Protein AF-A0A925WK96-F1 (afdb_monomer_lite)

Radius of gyration: 39.68 Å; chains: 1; bounding box: 90×60×135 Å

Foldseek 3Di:
DWEKEAEAEFQADDDPDDDDDPVVLLNPSQAFFKFKDKQNHGQDGRHHHLAMDGIDDDDFDKTKIFIDTPPDPDTLDIDIDGDDPPWYWYWYWYALLSSHIDIAIHTDQLAWDPDPQKEKEKEFAQANAFKWKWDWDDDPPDNFIDTGTPGARAGHSGIDMDIGHWFDDWIWIFHHPCSVVCRPPVPVNRTQDIDDPATGGHQKYAYKYWHWHQDPVRDTGIDIRTDDNRIGGRPDDVPPPVVVVCCCCPVVVVVVVVVVVVVVVVVVVVVVVVVVVPDDPPDPPDPDDDDDDDDPDPDPPPDDDDDDDDDDDDDDDDDDDDDDDDDDDDDDDDDDD

Sequence (337 aa):
RVVNAAAVAGDVPTVTDETDTVAVAARDLALRDFDVLLDDQVIAQDISVKSASGFVGVAPGEYTLMFSPVETTVEAAAVPLTLVAGQVVSAVVTDDGLGGLVIDTIPEDLDAVLDRRSGRVTIYNGFTETVSVVTIESELFDDARKVNAVAADIPVGASTSLVLPEGALEWVVIRAGTEQVVRDTLDEEAILGRTSDVRLERDTTQMVVLTSIRQPDGVLGLQIYAGGDLVTQASAEFGSPVAVGQTLFIQYLLPFQMVAILLLAAMVGVIVLTLRGEEHVPKPSRATRRKVSRPLTSVIASQTGSDLMEDTDTETPRLPEALPIPVDDPQPEPAGD

Secondary structure (DSSP, 8-state):
-EEEEEE-PPPPP---S---SSHHHHHHHTT--EEEEETTEEEEEEE-TTEEPPPB---SEEEEEEEEETT-----EEEEEEE-TT-EEEEEEEE-SSS-EEEEEEEE--S---STTEEEEEEEEESSS-EEEEEEEEPTT-S-EEEEEEEEEE-TT-EEEEEEESEE---EEEETT-HHHHHHH--TTTEEEE--S-EEPTTEEEEEEEEEEE-TTSPEEEEEEEEEEEEEEPPPPTT-HHHHHHIIIIITHHHHHHHHHHHHHHHHHHHHHHHHTTTT---------------S-S-S-S-------------PPPPPPPPPPPPPP-PPPPPP-

pLDDT: mean 77.25, std 19.97, range [22.64, 98.25]

Structure (mmCIF, N/CA/C/O backbone):
data_AF-A0A925WK96-F1
#
_entry.id   AF-A0A925WK96-F1
#
loop_
_atom_site.group_PDB
_atom_site.id
_atom_site.type_symbol
_atom_site.label_atom_id
_atom_site.label_alt_id
_atom_site.label_comp_id
_atom_site.label_asym_id
_atom_site.label_entity_id
_atom_site.label_seq_id
_atom_site.pdbx_PDB_ins_code
_atom_site.Cartn_x
_atom_site.Cartn_y
_atom_site.Cartn_z
_atom_site.occupancy
_atom_site.B_iso_or_equiv
_atom_site.auth_seq_id
_atom_site.auth_comp_id
_atom_site.auth_asym_id
_atom_site.auth_atom_id
_atom_site.pdbx_PDB_model_num
ATOM 1 N N . ARG A 1 1 ? -10.225 -10.820 8.934 1.00 47.28 1 ARG A N 1
ATOM 2 C CA . ARG A 1 1 ? -9.916 -11.470 7.639 1.00 47.28 1 ARG A CA 1
ATOM 3 C C . ARG A 1 1 ? -10.541 -10.621 6.600 1.00 47.28 1 ARG A C 1
ATOM 5 O O . ARG A 1 1 ? -11.718 -10.338 6.737 1.00 47.28 1 ARG A O 1
ATOM 12 N N . VAL A 1 2 ? -9.729 -10.059 5.755 1.00 36.84 2 VAL A N 1
ATOM 13 C CA . VAL A 1 2 ? -10.015 -8.716 5.346 1.00 36.84 2 VAL A CA 1
ATOM 14 C C . VAL A 1 2 ? -9.342 -8.605 3.978 1.00 36.84 2 VAL A C 1
ATOM 16 O O . VAL A 1 2 ? -8.125 -8.727 3.889 1.00 36.84 2 VAL A O 1
ATOM 19 N N . VAL A 1 3 ? -10.167 -8.564 2.929 1.00 35.19 3 VAL A N 1
ATOM 20 C CA . VAL A 1 3 ? -9.746 -8.434 1.525 1.00 35.19 3 VAL A CA 1
ATOM 21 C C . VAL A 1 3 ? -9.973 -6.987 1.111 1.00 35.19 3 VAL A C 1
ATOM 23 O O . VAL A 1 3 ? -11.093 -6.501 1.263 1.00 35.19 3 VAL A O 1
ATOM 26 N N . ASN A 1 4 ? -8.920 -6.301 0.675 1.00 31.73 4 ASN A N 1
ATOM 27 C CA . ASN A 1 4 ? -9.014 -5.005 -0.003 1.00 31.73 4 ASN A CA 1
ATOM 28 C C . ASN A 1 4 ? -8.708 -5.251 -1.475 1.00 31.73 4 ASN A C 1
ATOM 30 O O . ASN A 1 4 ? -7.810 -6.028 -1.787 1.00 31.73 4 ASN A O 1
ATOM 34 N N . ALA A 1 5 ? -9.471 -4.639 -2.365 1.00 37.03 5 ALA A N 1
ATOM 35 C CA . ALA A 1 5 ? -9.173 -4.618 -3.780 1.00 37.03 5 ALA A CA 1
ATOM 36 C C . ALA A 1 5 ? -8.831 -3.189 -4.201 1.00 37.03 5 ALA A C 1
ATOM 38 O O . ALA A 1 5 ? -9.654 -2.286 -4.060 1.00 37.03 5 ALA A O 1
ATOM 39 N N . ALA A 1 6 ? -7.631 -3.001 -4.737 1.00 40.53 6 ALA A N 1
ATOM 40 C CA . ALA A 1 6 ? -7.186 -1.750 -5.326 1.00 40.53 6 ALA A CA 1
ATOM 41 C C . ALA A 1 6 ? -7.151 -1.897 -6.849 1.00 40.53 6 ALA A C 1
ATOM 43 O O . ALA A 1 6 ? -6.382 -2.697 -7.390 1.00 40.53 6 ALA A O 1
ATOM 44 N N . ALA A 1 7 ? -7.982 -1.122 -7.543 1.00 37.81 7 ALA A N 1
ATOM 45 C CA . ALA A 1 7 ? -7.946 -1.037 -8.996 1.00 37.81 7 ALA A CA 1
ATOM 46 C C . ALA A 1 7 ? -7.030 0.123 -9.377 1.00 37.81 7 ALA A C 1
ATOM 48 O O . ALA A 1 7 ? -7.325 1.288 -9.110 1.00 37.81 7 ALA A O 1
ATOM 49 N N . VAL A 1 8 ? -5.891 -0.183 -9.986 1.00 46.91 8 VAL A N 1
ATOM 50 C CA . VAL A 1 8 ? -4.862 0.805 -10.283 1.00 46.91 8 VAL A CA 1
ATOM 51 C C . VAL A 1 8 ? -4.509 0.697 -11.766 1.00 46.91 8 VAL A C 1
ATOM 53 O O . VAL A 1 8 ? -3.450 0.213 -12.146 1.00 46.91 8 VAL A O 1
ATOM 56 N N . ALA A 1 9 ? -5.432 1.120 -12.632 1.00 35.75 9 ALA A N 1
ATOM 57 C CA . ALA A 1 9 ? -5.173 1.193 -14.068 1.00 35.75 9 ALA A CA 1
ATOM 58 C C . ALA A 1 9 ? -4.402 2.477 -14.434 1.00 35.75 9 ALA A C 1
ATOM 60 O O . ALA A 1 9 ? -4.581 3.536 -13.824 1.00 35.75 9 ALA A O 1
ATOM 61 N N . GLY A 1 10 ? -3.515 2.392 -15.426 1.00 32.84 10 GLY A N 1
ATOM 62 C CA . GLY A 1 10 ? -2.896 3.559 -16.056 1.00 32.84 10 GLY A CA 1
ATOM 63 C C . GLY A 1 10 ? -3.888 4.281 -16.975 1.00 32.84 10 GLY A C 1
ATOM 64 O O . GLY A 1 10 ? -4.704 3.640 -17.629 1.00 32.84 10 GLY A O 1
ATOM 65 N N . ASP A 1 11 ? -3.826 5.613 -17.041 1.00 35.47 11 ASP A N 1
ATOM 66 C CA . ASP A 1 11 ? -4.597 6.398 -18.016 1.00 35.47 11 ASP A CA 1
ATOM 67 C C . ASP A 1 11 ? -4.197 6.004 -19.454 1.00 35.47 11 ASP A C 1
ATOM 69 O O . ASP A 1 11 ? -3.015 5.987 -19.803 1.00 35.47 11 ASP A O 1
ATOM 73 N N . VAL A 1 12 ? -5.178 5.708 -20.312 1.00 32.22 12 VAL A N 1
ATOM 74 C CA . VAL A 1 12 ? -4.943 5.441 -21.741 1.00 32.22 12 VAL A CA 1
ATOM 75 C C . VAL A 1 12 ? -5.029 6.761 -22.515 1.00 32.22 12 VAL A C 1
ATOM 77 O O . VAL A 1 12 ? -6.038 7.464 -22.421 1.00 32.22 12 VAL A O 1
ATOM 80 N N . PRO A 1 13 ? -4.022 7.127 -23.324 1.00 31.34 13 PRO A N 1
ATOM 81 C CA . PRO A 1 13 ? -4.007 8.403 -24.018 1.00 31.34 13 PRO A CA 1
ATOM 82 C C . PRO A 1 13 ? -5.062 8.454 -25.130 1.00 31.34 13 PRO A C 1
ATOM 84 O O . PRO A 1 13 ? -5.373 7.474 -25.818 1.00 31.34 13 PRO A O 1
ATOM 87 N N . THR A 1 14 ? -5.614 9.645 -25.345 1.00 29.94 14 THR A N 1
ATOM 88 C CA . THR A 1 14 ? -6.577 9.944 -26.405 1.00 29.94 14 THR A CA 1
ATOM 89 C C . THR A 1 14 ? -5.902 9.952 -27.781 1.00 29.94 14 THR A C 1
ATOM 91 O O . THR A 1 14 ? -5.512 10.994 -28.291 1.00 29.94 14 THR A O 1
ATOM 94 N N . VAL A 1 15 ? -5.798 8.791 -28.434 1.00 33.69 15 VAL A N 1
ATOM 95 C CA . VAL A 1 15 ? -5.436 8.721 -29.862 1.00 33.69 15 VAL A CA 1
ATOM 96 C C . VAL A 1 15 ? -6.640 9.108 -30.732 1.00 33.69 15 VAL A C 1
ATOM 98 O O . VAL A 1 15 ? -7.654 8.405 -30.772 1.00 33.69 15 VAL A O 1
ATOM 101 N N . THR A 1 16 ? -6.557 10.251 -31.405 1.00 37.97 16 THR A N 1
ATOM 102 C CA . THR A 1 16 ? -7.438 10.633 -32.516 1.00 37.97 16 THR A CA 1
ATOM 103 C C . THR A 1 16 ? -6.796 10.177 -33.825 1.00 37.97 16 THR A C 1
ATOM 105 O O . THR A 1 16 ? -5.985 10.920 -34.361 1.00 37.97 16 THR A O 1
ATOM 108 N N . ASP A 1 17 ? -7.085 8.957 -34.288 1.00 35.03 17 ASP A N 1
ATOM 109 C CA . ASP A 1 17 ? -7.264 8.660 -35.721 1.00 35.03 17 ASP A CA 1
ATOM 110 C C . ASP A 1 17 ? -7.657 7.196 -35.996 1.00 35.03 17 ASP A C 1
ATOM 112 O O . ASP A 1 17 ? -7.276 6.262 -35.291 1.00 35.03 17 ASP A O 1
ATOM 116 N N . GLU A 1 18 ? -8.473 7.047 -37.039 1.00 37.09 18 GLU A N 1
ATOM 117 C CA . GLU A 1 18 ? -9.214 5.871 -37.504 1.00 37.09 18 GLU A CA 1
ATOM 118 C C . GLU A 1 18 ? -8.323 4.660 -37.857 1.00 37.09 18 GLU A C 1
ATOM 120 O O . GLU A 1 18 ? -7.847 4.538 -38.981 1.00 37.09 18 GLU A O 1
ATOM 125 N N . THR A 1 19 ? -8.137 3.703 -36.941 1.00 29.38 19 THR A N 1
ATOM 126 C CA . THR A 1 19 ? -7.900 2.282 -37.289 1.00 29.38 19 THR A CA 1
ATOM 127 C C . THR A 1 19 ? -8.384 1.369 -36.154 1.00 29.38 19 THR A C 1
ATOM 129 O O . THR A 1 19 ? -7.694 1.104 -35.172 1.00 29.38 19 THR A O 1
ATOM 132 N N . ASP A 1 20 ? -9.629 0.912 -36.302 1.00 38.44 20 ASP A N 1
ATOM 133 C CA . ASP A 1 20 ? -10.435 0.208 -35.303 1.00 38.44 20 ASP A CA 1
ATOM 134 C C . ASP A 1 20 ? -10.237 -1.312 -35.318 1.00 38.44 20 ASP A C 1
ATOM 136 O O . ASP A 1 20 ? -10.448 -1.962 -36.342 1.00 38.44 20 ASP A O 1
ATOM 140 N N . THR A 1 21 ? -9.885 -1.890 -34.162 1.00 24.16 21 THR A N 1
ATOM 141 C CA . THR A 1 21 ? -10.665 -2.960 -33.481 1.00 24.16 21 THR A CA 1
ATOM 142 C C . THR A 1 21 ? -9.950 -3.517 -32.246 1.00 24.16 21 THR A C 1
ATOM 144 O O . THR A 1 21 ? -10.617 -3.895 -31.292 1.00 24.16 21 THR A O 1
ATOM 147 N N . VAL A 1 22 ? -8.613 -3.507 -32.199 1.00 23.42 22 VAL A N 1
ATOM 148 C CA . VAL A 1 22 ? -7.849 -4.003 -31.029 1.00 23.42 22 VAL A CA 1
ATOM 149 C C . VAL A 1 22 ? -7.550 -2.882 -30.020 1.00 23.42 22 VAL A C 1
ATOM 151 O O . VAL A 1 22 ? -7.560 -3.109 -28.816 1.00 23.42 22 VAL A O 1
ATOM 154 N N . ALA A 1 23 ? -7.404 -1.638 -30.489 1.00 23.70 23 ALA A N 1
ATOM 155 C CA . ALA A 1 23 ? -7.156 -0.462 -29.645 1.00 23.70 23 ALA A CA 1
ATOM 156 C C . ALA A 1 23 ? -8.387 0.028 -28.850 1.00 23.70 23 ALA A C 1
ATOM 158 O O . ALA A 1 23 ? -8.242 0.831 -27.932 1.00 23.70 23 ALA A O 1
ATOM 159 N N . VAL A 1 24 ? -9.594 -0.450 -29.179 1.00 22.64 24 VAL A N 1
ATOM 160 C CA . VAL A 1 24 ? -10.842 -0.076 -28.486 1.00 22.64 24 VAL A CA 1
ATOM 161 C C . VAL A 1 24 ? -11.027 -0.875 -27.188 1.00 22.64 24 VAL A C 1
ATOM 163 O O . VAL A 1 24 ? -11.589 -0.347 -26.238 1.00 22.64 24 VAL A O 1
ATOM 166 N N . ALA A 1 25 ? -10.484 -2.097 -27.095 1.00 23.95 25 ALA A N 1
ATOM 167 C CA . ALA A 1 25 ? -10.631 -2.951 -25.911 1.00 23.95 25 ALA A CA 1
ATOM 168 C C . ALA A 1 25 ? -9.767 -2.495 -24.715 1.00 23.95 25 ALA A C 1
ATOM 170 O O . ALA A 1 25 ? -10.249 -2.482 -23.588 1.00 23.95 25 ALA A O 1
ATOM 171 N N . ALA A 1 26 ? -8.527 -2.048 -24.954 1.00 27.09 26 ALA A N 1
ATOM 172 C CA . ALA A 1 26 ? -7.653 -1.521 -23.895 1.00 27.09 26 ALA A CA 1
ATOM 173 C C . ALA A 1 26 ? -8.078 -0.116 -23.420 1.00 27.09 26 ALA A C 1
ATOM 175 O O . ALA A 1 26 ? -7.914 0.233 -22.256 1.00 27.09 26 ALA A O 1
ATOM 176 N N . ARG A 1 27 ? -8.683 0.681 -24.315 1.00 28.03 27 ARG A N 1
ATOM 177 C CA . ARG A 1 27 ? -9.209 2.029 -24.031 1.00 28.03 27 ARG A CA 1
ATOM 178 C C . ARG A 1 27 ? -10.342 2.052 -23.011 1.00 28.03 27 ARG A C 1
ATOM 180 O O . ARG A 1 27 ? -10.547 3.071 -22.362 1.00 28.03 27 ARG A O 1
ATOM 187 N N . ASP A 1 28 ? -11.091 0.961 -22.926 1.00 39.69 28 ASP A N 1
ATOM 188 C CA . ASP A 1 28 ? -12.315 0.883 -22.139 1.00 39.69 28 ASP A CA 1
ATOM 189 C C . ASP A 1 28 ? -12.040 0.484 -20.680 1.00 39.69 28 ASP A C 1
ATOM 191 O O . ASP A 1 28 ? -12.790 0.854 -19.789 1.00 39.69 28 ASP A O 1
ATOM 195 N N . LEU A 1 29 ? -10.941 -0.224 -20.400 1.00 49.00 29 LEU A N 1
ATOM 196 C CA . LEU A 1 29 ? -10.647 -0.748 -19.058 1.00 49.00 29 LEU A CA 1
ATOM 197 C C . LEU A 1 29 ? -10.096 0.318 -18.096 1.00 49.00 29 LEU A C 1
ATOM 199 O O . LEU A 1 29 ? -10.376 0.257 -16.905 1.00 49.00 29 LEU A O 1
ATOM 203 N N . ALA A 1 30 ? -9.382 1.331 -18.597 1.00 52.12 30 ALA A N 1
ATOM 204 C CA . ALA A 1 30 ? -8.845 2.422 -17.772 1.00 52.12 30 ALA A CA 1
ATOM 205 C C . ALA A 1 30 ? -9.905 3.423 -17.270 1.00 52.12 30 ALA A C 1
ATOM 207 O O . ALA A 1 30 ? -9.610 4.257 -16.417 1.00 52.12 30 ALA A O 1
ATOM 208 N N . LEU A 1 31 ? -11.130 3.356 -17.801 1.00 53.97 31 LEU A N 1
ATOM 209 C CA . LEU A 1 31 ? -12.239 4.254 -17.455 1.00 53.97 31 LEU A CA 1
ATOM 210 C C . LEU A 1 31 ? -13.431 3.524 -16.829 1.00 53.97 31 LEU A C 1
ATOM 212 O O . LEU A 1 31 ? -14.469 4.146 -16.609 1.00 53.97 31 LEU A O 1
ATOM 216 N N . ARG A 1 32 ? -13.311 2.218 -16.583 1.00 68.75 32 ARG A N 1
ATOM 217 C CA . ARG A 1 32 ? -14.401 1.414 -16.040 1.00 68.75 32 ARG A CA 1
ATOM 218 C C . ARG A 1 32 ? -14.222 1.209 -14.551 1.00 68.75 32 ARG A C 1
ATOM 220 O O . ARG A 1 32 ? -13.122 0.955 -14.071 1.00 68.75 32 ARG A O 1
ATOM 227 N N . ASP A 1 33 ? -15.340 1.303 -13.853 1.00 85.31 33 ASP A N 1
ATOM 228 C CA . ASP A 1 33 ? -15.452 0.801 -12.500 1.00 85.31 33 ASP A CA 1
ATOM 229 C C . ASP A 1 33 ? -15.476 -0.734 -12.549 1.00 85.31 33 ASP A C 1
ATOM 231 O O . ASP A 1 33 ? -15.937 -1.341 -13.528 1.00 85.31 33 ASP A O 1
ATOM 235 N N . PHE A 1 34 ? -14.958 -1.370 -11.503 1.00 85.69 34 PHE A N 1
ATOM 236 C CA . PHE A 1 34 ? -14.881 -2.822 -11.398 1.00 85.69 34 PHE A CA 1
ATOM 237 C C . PHE A 1 34 ? -15.691 -3.330 -10.212 1.00 85.69 34 PHE A C 1
ATOM 239 O O . PHE A 1 34 ? -15.564 -2.839 -9.090 1.00 85.69 34 PHE A O 1
ATOM 246 N N . ASP A 1 35 ? -16.455 -4.387 -10.454 1.00 89.75 35 ASP A N 1
ATOM 247 C CA . ASP A 1 35 ? -16.951 -5.260 -9.407 1.00 89.75 35 ASP A CA 1
ATOM 248 C C . ASP A 1 35 ? -15.882 -6.298 -9.075 1.00 89.75 35 ASP A C 1
ATOM 250 O O . ASP A 1 35 ? -15.211 -6.853 -9.953 1.00 89.75 35 ASP A O 1
ATOM 254 N N . VAL A 1 36 ? -15.755 -6.593 -7.786 1.00 89.00 36 VAL A N 1
ATOM 255 C CA . VAL A 1 36 ? -14.852 -7.622 -7.279 1.00 89.00 36 VAL A CA 1
ATOM 256 C C . VAL A 1 36 ? -15.688 -8.754 -6.740 1.00 89.00 36 VAL A C 1
ATOM 258 O O . VAL A 1 36 ? -16.522 -8.566 -5.848 1.00 89.00 36 VAL A O 1
ATOM 261 N N . LEU A 1 37 ? -15.454 -9.938 -7.286 1.00 91.56 37 LEU A N 1
ATOM 262 C CA . LEU A 1 37 ? -16.192 -11.143 -6.971 1.00 91.56 37 LEU A CA 1
ATOM 263 C C . LEU A 1 37 ? -15.264 -12.180 -6.352 1.00 91.56 37 LEU A C 1
ATOM 265 O O . LEU A 1 37 ? -14.091 -12.294 -6.710 1.00 91.56 37 LEU A O 1
ATOM 269 N N . LEU A 1 38 ? -15.819 -12.952 -5.428 1.00 90.81 38 LEU A N 1
ATOM 270 C CA . LEU A 1 38 ? -15.177 -14.090 -4.799 1.00 90.81 38 LEU A CA 1
ATOM 271 C C . LEU A 1 38 ? -16.113 -15.295 -4.930 1.00 90.81 38 LEU A C 1
ATOM 273 O O . LEU A 1 38 ? -17.179 -15.292 -4.318 1.00 90.81 38 LEU A O 1
ATOM 277 N N . ASP A 1 39 ? -15.745 -16.285 -5.748 1.00 93.38 39 ASP A N 1
ATOM 278 C CA . ASP A 1 39 ? -16.623 -17.412 -6.127 1.00 93.38 39 ASP A CA 1
ATOM 279 C C . ASP A 1 39 ? -18.030 -16.943 -6.562 1.00 93.38 39 ASP A C 1
ATOM 281 O O . ASP A 1 39 ? -19.046 -17.368 -6.012 1.00 93.38 39 ASP A O 1
ATOM 285 N N . ASP A 1 40 ? -18.086 -15.996 -7.504 1.00 90.75 40 ASP A N 1
ATOM 286 C CA . ASP A 1 40 ? -19.307 -15.345 -8.018 1.00 90.75 40 ASP A CA 1
ATOM 287 C C . ASP A 1 40 ? -20.070 -14.454 -7.019 1.00 90.75 40 ASP A C 1
ATOM 289 O O . ASP A 1 40 ? -21.046 -13.792 -7.387 1.00 90.75 40 ASP A O 1
ATOM 293 N N . GLN A 1 41 ? -19.641 -14.377 -5.757 1.00 91.81 41 GLN A N 1
ATOM 294 C CA . GLN A 1 41 ? -20.217 -13.448 -4.794 1.00 91.81 41 GLN A CA 1
ATOM 295 C C . GLN A 1 41 ? -19.531 -12.088 -4.899 1.00 91.81 41 GLN A C 1
ATOM 297 O O . GLN A 1 41 ? -18.342 -11.961 -4.623 1.00 91.81 41 GLN A O 1
ATOM 302 N N . VAL A 1 42 ? -20.299 -11.046 -5.210 1.00 89.62 42 VAL A N 1
ATOM 303 C CA . VAL A 1 42 ? -19.791 -9.671 -5.204 1.00 89.62 42 VAL A CA 1
ATOM 304 C C . VAL A 1 42 ? -19.408 -9.259 -3.777 1.00 89.62 42 VAL A C 1
ATOM 306 O O . VAL A 1 42 ? -20.254 -9.244 -2.877 1.00 89.62 42 VAL A O 1
ATOM 309 N N . ILE A 1 43 ? -18.128 -8.946 -3.570 1.00 87.00 43 ILE A N 1
ATOM 310 C CA . ILE A 1 43 ? -17.568 -8.489 -2.289 1.00 87.00 43 ILE A CA 1
ATOM 311 C C . ILE A 1 43 ? -17.313 -6.979 -2.267 1.00 87.00 43 ILE A C 1
ATOM 313 O O . ILE A 1 43 ? -17.349 -6.379 -1.195 1.00 87.00 43 ILE A O 1
ATOM 317 N N . ALA A 1 44 ? -17.113 -6.360 -3.430 1.00 86.88 44 ALA A N 1
ATOM 318 C CA . ALA A 1 44 ? -17.029 -4.914 -3.598 1.00 86.88 44 ALA A CA 1
ATOM 319 C C . ALA A 1 44 ? -17.598 -4.524 -4.968 1.00 86.88 44 ALA A C 1
ATOM 321 O O . ALA A 1 44 ? -17.498 -5.303 -5.913 1.00 86.88 44 ALA A O 1
ATOM 322 N N . GLN A 1 45 ? -18.219 -3.348 -5.044 1.00 90.75 45 GLN A N 1
ATOM 323 C CA . GLN A 1 45 ? -18.884 -2.835 -6.243 1.00 90.75 45 GLN A CA 1
ATOM 324 C C . GLN A 1 45 ? -18.318 -1.481 -6.626 1.00 90.75 45 GLN A C 1
ATOM 326 O O . GLN A 1 45 ? -17.875 -0.741 -5.743 1.00 90.75 45 GLN A O 1
ATOM 331 N N . ASP A 1 46 ? -18.395 -1.175 -7.918 1.00 88.94 46 ASP A N 1
ATOM 332 C CA . ASP A 1 46 ? -18.094 0.144 -8.471 1.00 88.94 46 ASP A CA 1
ATOM 333 C C . ASP A 1 46 ? -16.704 0.680 -8.054 1.00 88.94 46 ASP A C 1
ATOM 335 O O . ASP A 1 46 ? -16.537 1.858 -7.729 1.00 88.94 46 ASP A O 1
ATOM 339 N N . ILE A 1 47 ? -15.682 -0.188 -8.016 1.00 84.69 47 ILE A N 1
ATOM 340 C CA . ILE A 1 47 ? -14.316 0.237 -7.689 1.00 84.69 47 ILE A CA 1
ATOM 341 C C . ILE A 1 47 ? -13.732 0.975 -8.884 1.00 84.69 47 ILE A C 1
ATOM 343 O O . ILE A 1 47 ? -13.332 0.369 -9.878 1.00 84.69 47 ILE A O 1
ATOM 347 N N . SER A 1 48 ? -13.634 2.290 -8.745 1.00 83.75 48 SER A N 1
ATOM 348 C CA . SER A 1 48 ? -12.980 3.142 -9.728 1.00 83.75 48 SER A CA 1
ATOM 349 C C . SER A 1 48 ? -11.462 2.947 -9.761 1.00 83.75 48 SER A C 1
ATOM 351 O O . SER A 1 48 ? -10.814 2.576 -8.775 1.00 83.75 48 SER A O 1
ATOM 353 N N . VAL A 1 49 ? -10.863 3.256 -10.905 1.00 78.62 49 VAL A N 1
ATOM 354 C CA . VAL A 1 49 ? -9.408 3.313 -11.062 1.00 78.62 49 VAL A CA 1
ATOM 355 C C . VAL A 1 49 ? -8.819 4.353 -10.096 1.00 78.62 49 VAL A C 1
ATOM 357 O O . VAL A 1 49 ? -9.342 5.458 -9.966 1.00 78.62 49 VAL A O 1
ATOM 360 N N . LYS A 1 50 ? -7.697 4.018 -9.443 1.00 75.94 50 LYS A N 1
ATOM 361 C CA . LYS A 1 50 ? -7.033 4.800 -8.373 1.00 75.94 50 LYS A CA 1
ATOM 362 C C . LYS A 1 50 ? -7.792 4.807 -7.040 1.00 75.94 50 LYS A C 1
ATOM 3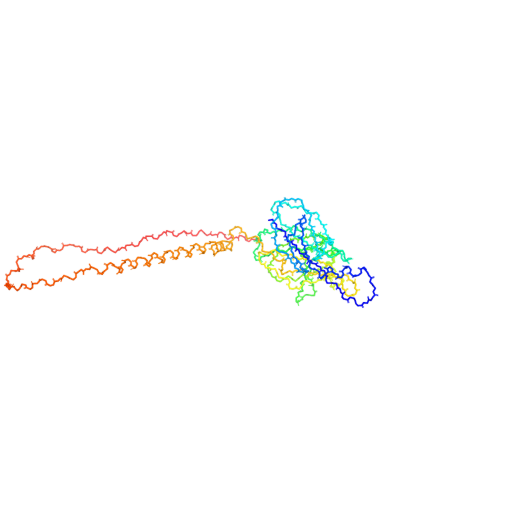64 O O . LYS A 1 50 ? -7.437 5.591 -6.161 1.00 75.94 50 LYS A O 1
ATOM 369 N N . SER A 1 51 ? -8.792 3.943 -6.876 1.00 78.94 51 SER A N 1
ATOM 370 C CA . SER A 1 51 ? -9.504 3.750 -5.611 1.00 78.94 51 SER A CA 1
ATOM 371 C C . SER A 1 51 ? -9.302 2.340 -5.065 1.00 78.94 51 SER A C 1
ATOM 373 O O . SER A 1 51 ? -8.828 1.434 -5.760 1.00 78.94 51 SER A O 1
ATOM 375 N N . ALA A 1 52 ? -9.639 2.173 -3.792 1.00 80.88 52 ALA A N 1
ATOM 376 C CA . ALA A 1 52 ? -9.540 0.905 -3.097 1.00 80.88 52 ALA A CA 1
ATOM 377 C C . ALA A 1 52 ? -10.841 0.614 -2.355 1.00 80.88 52 ALA A C 1
ATOM 379 O O . ALA A 1 52 ? -11.482 1.518 -1.813 1.00 80.88 52 ALA A O 1
ATOM 380 N N . SER A 1 53 ? -11.239 -0.654 -2.316 1.00 82.31 53 SER A N 1
ATOM 381 C CA . SER A 1 53 ? -12.394 -1.051 -1.529 1.00 82.31 53 SER A CA 1
ATOM 382 C C . SER A 1 53 ? -12.094 -0.979 -0.037 1.00 82.31 53 SER A C 1
ATOM 384 O O . SER A 1 53 ? -10.963 -1.110 0.432 1.00 82.31 53 SER A O 1
ATOM 386 N N . GLY A 1 54 ? -13.167 -0.908 0.744 1.00 75.06 54 GLY A N 1
ATOM 387 C CA . GLY A 1 54 ? -13.099 -1.327 2.130 1.00 75.06 54 GLY A CA 1
ATOM 388 C C . GLY A 1 54 ? -12.695 -2.797 2.254 1.00 75.06 54 GLY A C 1
ATOM 389 O O . GLY A 1 54 ? -12.737 -3.598 1.320 1.00 75.06 54 GLY A O 1
ATOM 390 N N . PHE A 1 55 ? -12.331 -3.139 3.471 1.00 78.31 55 PHE A N 1
ATOM 391 C CA . PHE A 1 55 ? -11.760 -4.413 3.838 1.00 78.31 55 PHE A CA 1
ATOM 392 C C . PHE A 1 55 ? -12.863 -5.415 4.240 1.00 78.31 55 PHE A C 1
ATOM 394 O O . PHE A 1 55 ? -13.604 -5.165 5.193 1.00 78.31 55 PHE A O 1
ATOM 401 N N . VAL A 1 56 ? -12.991 -6.550 3.535 1.00 81.69 56 VAL A N 1
ATOM 402 C CA . VAL A 1 56 ? -14.149 -7.466 3.684 1.00 81.69 56 VAL A CA 1
ATOM 403 C C . VAL A 1 56 ? -13.835 -8.759 4.445 1.00 81.69 56 VAL A C 1
ATOM 405 O O . VAL A 1 56 ? -12.885 -9.476 4.139 1.00 81.69 56 VAL A O 1
ATOM 408 N N . GLY A 1 57 ? -14.702 -9.070 5.414 1.00 79.81 57 GLY A N 1
ATOM 409 C CA . GLY A 1 57 ? -14.762 -10.304 6.204 1.00 79.81 57 GLY A CA 1
ATOM 410 C C . GLY A 1 57 ? -15.007 -11.582 5.399 1.00 79.81 57 GLY A C 1
ATOM 411 O O . GLY A 1 57 ? -16.158 -11.853 5.084 1.00 79.81 57 GLY A O 1
ATOM 412 N N . VAL A 1 58 ? -13.990 -12.418 5.164 1.00 83.19 58 VAL A N 1
ATOM 413 C CA . VAL A 1 58 ? -14.148 -13.715 4.458 1.00 83.19 58 VAL A CA 1
ATOM 414 C C . VAL A 1 58 ? -13.705 -14.895 5.332 1.00 83.19 58 VAL A C 1
ATOM 416 O O . VAL A 1 58 ? -12.803 -14.750 6.155 1.00 83.19 58 VAL A O 1
ATOM 419 N N . ALA A 1 59 ? -14.340 -16.064 5.198 1.00 85.00 59 ALA A N 1
ATOM 420 C CA . ALA A 1 59 ? -13.927 -17.308 5.860 1.00 85.00 59 ALA A CA 1
ATOM 421 C C . ALA A 1 59 ? -12.580 -17.845 5.297 1.00 85.00 59 ALA A C 1
ATOM 423 O O . ALA A 1 59 ? -12.134 -17.401 4.245 1.00 85.00 59 ALA A O 1
ATOM 424 N N . PRO A 1 60 ? -11.854 -18.744 5.996 1.00 87.44 60 PRO A N 1
ATOM 425 C CA . PRO A 1 60 ? -10.704 -19.427 5.391 1.00 87.44 60 PRO A CA 1
ATOM 426 C C . PRO A 1 60 ? -11.186 -20.379 4.304 1.00 87.44 60 PRO A C 1
ATOM 428 O O . PRO A 1 60 ? -12.175 -21.081 4.516 1.00 87.44 60 PRO A O 1
ATOM 431 N N . GLY A 1 61 ? -10.441 -20.471 3.210 1.00 91.62 61 GLY A N 1
ATOM 432 C CA . GLY A 1 61 ? -10.795 -21.342 2.099 1.00 91.62 61 GLY A CA 1
ATOM 433 C C . GLY A 1 61 ? -9.957 -21.083 0.858 1.00 91.62 61 GLY A C 1
ATOM 434 O O . GLY A 1 61 ? -9.108 -20.189 0.838 1.00 91.62 61 GLY A O 1
ATOM 435 N N . GLU A 1 62 ? -10.210 -21.897 -0.156 1.00 96.56 62 GLU A N 1
ATOM 436 C CA . GLU A 1 62 ? -9.790 -21.649 -1.530 1.00 96.56 62 GLU A CA 1
ATOM 437 C C . GLU A 1 62 ? -10.944 -20.953 -2.242 1.00 96.56 62 GLU A C 1
ATOM 439 O O . GLU A 1 62 ? -12.092 -21.372 -2.100 1.00 96.56 62 GLU A O 1
ATOM 444 N N . TYR A 1 63 ? -10.623 -19.893 -2.968 1.00 93.81 63 TYR A N 1
ATOM 445 C CA . TYR A 1 63 ? -11.563 -19.036 -3.669 1.00 93.81 63 TYR A CA 1
ATOM 446 C C . TYR A 1 63 ? -11.015 -18.698 -5.055 1.00 93.81 63 TYR A C 1
ATOM 448 O O . TYR A 1 63 ? -9.809 -18.773 -5.297 1.00 93.81 63 TYR A O 1
ATOM 456 N N . THR A 1 64 ? -11.886 -18.243 -5.944 1.00 95.25 64 THR A N 1
ATOM 457 C CA . THR A 1 64 ? -11.514 -17.567 -7.187 1.00 95.25 64 THR A CA 1
ATOM 458 C C . THR A 1 64 ? -11.823 -16.089 -7.035 1.00 95.25 64 THR A C 1
ATOM 460 O O . THR A 1 64 ? -12.984 -15.706 -6.892 1.00 95.25 64 THR A O 1
ATOM 463 N N . LEU A 1 65 ? -10.778 -15.262 -7.029 1.00 91.19 65 LEU A N 1
ATOM 464 C CA . LEU A 1 65 ? -10.921 -13.814 -7.037 1.00 91.19 65 LEU A CA 1
ATOM 465 C C . LEU A 1 65 ? -11.062 -13.345 -8.480 1.00 91.19 65 LEU A C 1
ATOM 467 O O . LEU A 1 65 ? -10.211 -13.662 -9.310 1.00 91.19 65 LEU A O 1
ATOM 471 N N . MET A 1 66 ? -12.102 -12.573 -8.762 1.00 90.38 66 MET A N 1
ATOM 472 C CA . MET A 1 66 ? -12.409 -12.090 -10.100 1.00 90.38 66 MET A CA 1
ATOM 473 C C . MET A 1 66 ? -12.677 -10.590 -10.090 1.00 90.38 66 MET A C 1
ATOM 475 O O . MET A 1 66 ? -13.348 -10.076 -9.197 1.00 90.38 66 MET A O 1
ATOM 479 N N . PHE A 1 67 ? -12.180 -9.912 -11.120 1.00 87.94 67 PHE A N 1
ATOM 480 C CA . PHE A 1 67 ? -12.525 -8.529 -11.420 1.00 87.94 67 PHE A CA 1
ATOM 481 C C . PHE A 1 67 ? -13.380 -8.512 -12.682 1.00 87.94 67 PHE A C 1
ATOM 483 O O . PHE A 1 67 ? -12.979 -9.025 -13.731 1.00 87.94 67 PHE A O 1
ATOM 490 N N . SER A 1 68 ? -14.574 -7.940 -12.564 1.00 87.00 68 SER A N 1
ATOM 491 C CA . SER A 1 68 ? -15.527 -7.803 -13.659 1.00 87.00 68 SER A CA 1
ATOM 492 C C . SER A 1 68 ? -15.799 -6.320 -13.888 1.00 87.00 68 SER A C 1
ATOM 494 O O . SER A 1 68 ? -16.148 -5.629 -12.935 1.00 87.00 68 SER A O 1
ATOM 496 N N . PRO A 1 69 ? -15.671 -5.795 -15.114 1.00 85.19 69 PRO A N 1
ATOM 497 C CA . PRO A 1 69 ? -16.077 -4.430 -15.400 1.00 85.19 69 PRO A CA 1
ATOM 498 C C . PRO A 1 69 ? -17.577 -4.280 -15.132 1.00 85.19 69 PRO A C 1
ATOM 500 O O . PRO A 1 69 ? -18.370 -5.146 -15.531 1.00 85.19 69 PRO A O 1
ATOM 503 N N . VAL A 1 70 ? -17.958 -3.181 -14.483 1.00 84.31 70 VAL A N 1
ATOM 504 C CA . VAL A 1 70 ? -19.353 -2.861 -14.160 1.00 84.31 70 VAL A CA 1
ATOM 505 C C . VAL A 1 70 ? -20.213 -2.904 -15.430 1.00 84.31 70 VAL A C 1
ATOM 507 O O . VAL A 1 70 ? -19.759 -2.578 -16.531 1.00 84.31 70 VAL A O 1
ATOM 510 N N . GLU A 1 71 ? -21.451 -3.386 -15.284 1.00 80.44 71 GLU A N 1
ATOM 511 C CA . GLU A 1 71 ? -22.430 -3.569 -16.371 1.00 80.44 71 GLU A CA 1
ATOM 512 C C . GLU A 1 71 ? -22.024 -4.563 -17.479 1.00 80.44 71 GLU A C 1
ATOM 514 O O . GLU A 1 71 ? -22.685 -4.646 -18.519 1.00 80.44 71 GLU A O 1
ATOM 519 N N . THR A 1 72 ? -20.984 -5.376 -17.268 1.00 75.31 72 THR A N 1
ATOM 520 C CA . THR A 1 72 ? -20.609 -6.443 -18.205 1.00 75.31 72 THR A CA 1
ATOM 521 C C . THR A 1 72 ? -20.679 -7.824 -17.571 1.00 75.31 72 THR A C 1
ATOM 523 O O . THR A 1 72 ? -20.475 -7.999 -16.377 1.00 75.31 72 THR A O 1
ATOM 526 N N . THR A 1 73 ? -20.966 -8.831 -18.396 1.00 68.50 73 THR A N 1
ATOM 527 C CA . THR A 1 73 ? -20.864 -10.251 -18.021 1.00 68.50 73 THR A CA 1
ATOM 528 C C . THR A 1 73 ? -19.534 -10.859 -18.473 1.00 68.50 73 THR A C 1
ATOM 530 O O . THR A 1 73 ? -19.436 -12.076 -18.610 1.00 68.50 73 THR A O 1
ATOM 533 N N . VAL A 1 74 ? -18.562 -10.023 -18.849 1.00 73.06 74 VAL A N 1
ATOM 534 C CA . VAL A 1 74 ? -17.275 -10.469 -19.385 1.00 73.06 74 VAL A CA 1
ATOM 535 C C . VAL A 1 74 ? -16.284 -10.491 -18.235 1.00 73.06 74 VAL A C 1
ATOM 537 O O . VAL A 1 74 ? -15.972 -9.448 -17.669 1.00 73.06 74 VAL A O 1
ATOM 540 N N . GLU A 1 75 ? -15.786 -11.679 -17.908 1.00 70.25 75 GLU A N 1
ATOM 541 C CA . GLU A 1 75 ? -14.702 -11.839 -16.942 1.00 70.25 75 GLU A CA 1
ATOM 542 C C . GLU A 1 75 ? -13.458 -11.123 -17.480 1.00 70.25 75 GLU A C 1
ATOM 544 O O . GLU A 1 75 ? -12.958 -11.475 -18.553 1.00 70.25 75 GLU A O 1
ATOM 549 N N . ALA A 1 76 ? -12.977 -10.093 -16.776 1.00 74.06 76 ALA A N 1
ATOM 550 C CA . ALA A 1 76 ? -11.793 -9.365 -17.222 1.00 74.06 76 ALA A CA 1
ATOM 551 C C . ALA A 1 76 ? -10.503 -10.049 -16.762 1.00 74.06 76 ALA A C 1
ATOM 553 O O . ALA A 1 76 ? -9.566 -10.167 -17.548 1.00 74.06 76 ALA A O 1
ATOM 554 N N . ALA A 1 77 ? -10.468 -10.540 -15.521 1.00 84.00 77 ALA A N 1
ATOM 555 C CA . ALA A 1 77 ? -9.392 -11.386 -15.017 1.00 84.00 77 ALA A CA 1
ATOM 556 C C . ALA A 1 77 ? -9.852 -12.178 -13.782 1.00 84.00 77 ALA A C 1
ATOM 558 O O . ALA A 1 77 ? -10.687 -11.704 -13.006 1.00 84.00 77 ALA A O 1
ATOM 559 N N . ALA A 1 78 ? -9.283 -13.371 -13.588 1.00 90.25 78 ALA A N 1
ATOM 560 C CA . ALA A 1 78 ? -9.522 -14.206 -12.416 1.00 90.25 78 ALA A CA 1
ATOM 561 C C . ALA A 1 78 ? -8.234 -14.905 -11.958 1.00 90.25 78 ALA A C 1
ATOM 563 O O . ALA A 1 78 ? -7.453 -15.384 -12.783 1.00 90.25 78 ALA A O 1
ATOM 564 N N . VAL A 1 79 ? -8.022 -14.984 -10.643 1.00 93.81 79 VAL A N 1
ATOM 565 C CA . VAL A 1 79 ? -6.853 -15.621 -10.018 1.00 93.81 79 VAL A CA 1
ATOM 566 C C . VAL A 1 79 ? -7.297 -16.491 -8.836 1.00 93.81 79 VAL A C 1
ATOM 568 O O . VAL A 1 79 ? -8.161 -16.076 -8.056 1.00 93.81 79 VAL A O 1
ATOM 571 N N . PRO A 1 80 ? -6.725 -17.700 -8.666 1.00 96.38 80 PRO A N 1
ATOM 572 C CA . PRO A 1 80 ? -6.973 -18.504 -7.477 1.00 96.38 80 PRO A CA 1
ATOM 573 C C . PRO A 1 80 ? -6.423 -17.802 -6.229 1.00 96.38 80 PRO A C 1
ATOM 575 O O . PRO A 1 80 ? -5.268 -17.382 -6.191 1.00 96.38 80 PRO A O 1
ATOM 578 N N . LEU A 1 81 ? -7.236 -17.727 -5.180 1.00 92.81 81 LEU A N 1
ATOM 579 C CA . LEU A 1 81 ? -6.908 -17.092 -3.910 1.00 92.81 81 LEU A CA 1
ATOM 580 C C . LEU A 1 81 ? -7.080 -18.098 -2.770 1.00 92.81 81 LEU A C 1
ATOM 582 O O . LEU A 1 81 ? -8.164 -18.623 -2.535 1.00 92.81 81 LEU A O 1
ATOM 586 N N . THR A 1 82 ? -6.013 -18.344 -2.013 1.00 93.69 82 THR A N 1
ATOM 587 C CA . THR A 1 82 ? -6.073 -19.161 -0.792 1.00 93.69 82 THR A CA 1
ATOM 588 C C . THR A 1 82 ? -5.995 -18.258 0.432 1.00 93.69 82 THR A C 1
ATOM 590 O O . THR A 1 82 ? -5.002 -17.559 0.624 1.00 93.69 82 THR A O 1
ATOM 593 N N . LEU A 1 83 ? -7.025 -18.282 1.281 1.00 84.81 83 LEU A N 1
ATOM 594 C CA . LEU A 1 83 ? -7.100 -17.464 2.493 1.00 84.81 83 LEU A CA 1
ATOM 595 C C . LEU A 1 83 ? -6.888 -18.301 3.756 1.00 84.81 83 LEU A C 1
ATOM 597 O O . LEU A 1 83 ? -7.701 -19.163 4.108 1.00 84.81 83 LEU A O 1
ATOM 601 N N . VAL A 1 84 ? -5.834 -17.979 4.508 1.00 88.62 84 VAL A N 1
ATOM 602 C CA . VAL A 1 84 ? -5.530 -18.603 5.804 1.00 88.62 84 VAL A CA 1
ATOM 603 C C . VAL A 1 84 ? -6.152 -17.809 6.962 1.00 88.62 84 VAL A C 1
ATOM 605 O O . VAL A 1 84 ? -6.541 -16.645 6.847 1.00 88.62 84 VAL A O 1
ATOM 608 N N . ALA A 1 85 ? -6.318 -18.456 8.117 1.00 80.44 85 ALA A N 1
ATOM 609 C CA . ALA A 1 85 ? -6.779 -17.793 9.329 1.00 80.44 85 ALA A CA 1
ATOM 610 C C . ALA A 1 85 ? -5.846 -16.674 9.796 1.00 80.44 85 ALA A C 1
ATOM 612 O O . ALA A 1 85 ? -4.653 -16.891 9.942 1.00 80.44 85 ALA A O 1
ATOM 613 N N . GLY A 1 86 ? -6.420 -15.495 10.061 1.00 73.50 86 GLY A N 1
ATOM 614 C CA . GLY A 1 86 ? -5.679 -14.318 10.529 1.00 73.50 86 GLY A CA 1
ATOM 615 C C . GLY A 1 86 ? -4.998 -13.515 9.420 1.00 73.50 86 GLY A C 1
ATOM 616 O O . GLY A 1 86 ? -4.611 -12.384 9.672 1.00 73.50 86 GLY A O 1
ATOM 617 N N . GLN A 1 87 ? -4.929 -14.044 8.198 1.00 83.44 87 GLN A N 1
ATOM 618 C CA . GLN A 1 87 ? -4.296 -13.361 7.078 1.00 83.44 87 GLN A CA 1
ATOM 619 C C . GLN A 1 87 ? -5.131 -12.167 6.592 1.00 83.44 87 GLN A C 1
ATOM 621 O O . GLN A 1 87 ? -6.374 -12.198 6.589 1.00 83.44 87 GLN A O 1
ATOM 626 N N . VAL A 1 88 ? -4.420 -11.127 6.168 1.00 82.25 88 VAL A N 1
ATOM 627 C CA . VAL A 1 88 ? -4.942 -9.966 5.452 1.00 82.25 88 VAL A CA 1
ATOM 628 C C . VAL A 1 88 ? -4.274 -9.947 4.084 1.00 82.25 88 VAL A C 1
ATOM 630 O O . VAL A 1 88 ? -3.074 -10.197 3.979 1.00 82.25 88 VAL A O 1
ATOM 633 N N . VAL A 1 89 ? -5.065 -9.738 3.036 1.00 86.19 89 VAL A N 1
ATOM 634 C CA . VAL A 1 89 ? -4.580 -9.747 1.655 1.00 86.19 89 VAL A CA 1
ATOM 635 C C . VAL A 1 89 ? -5.190 -8.561 0.927 1.00 86.19 89 VAL A C 1
ATOM 637 O O . VAL A 1 89 ? -6.402 -8.351 0.990 1.00 86.19 89 VAL A O 1
ATOM 640 N N . SER A 1 90 ? -4.349 -7.820 0.222 1.00 88.12 90 SER A N 1
ATOM 641 C CA . SER A 1 90 ? -4.758 -6.837 -0.769 1.00 88.12 90 SER A CA 1
ATOM 642 C C . SER A 1 90 ? -4.648 -7.457 -2.153 1.00 88.12 90 SER A C 1
ATOM 644 O O . SER A 1 90 ? -3.622 -8.031 -2.498 1.00 88.12 90 SER A O 1
ATOM 646 N N . ALA A 1 91 ? -5.695 -7.367 -2.955 1.00 89.00 91 ALA A N 1
ATOM 647 C CA . ALA A 1 91 ? -5.641 -7.679 -4.369 1.00 89.00 91 ALA A CA 1
ATOM 648 C C . ALA A 1 91 ? -5.405 -6.391 -5.149 1.00 89.00 91 ALA A C 1
ATOM 650 O O . ALA A 1 91 ? -6.139 -5.420 -4.971 1.00 89.00 91 ALA A O 1
ATOM 651 N N . VAL A 1 92 ? -4.397 -6.382 -6.009 1.00 89.06 92 VAL A N 1
ATOM 652 C CA . VAL A 1 92 ? -4.079 -5.237 -6.857 1.00 89.06 92 VAL A CA 1
ATOM 653 C C . VAL A 1 92 ? -4.278 -5.646 -8.300 1.00 89.06 92 VAL A C 1
ATOM 655 O O . VAL A 1 92 ? -3.790 -6.694 -8.723 1.00 89.06 92 VAL A O 1
ATOM 658 N N . VAL A 1 93 ? -5.001 -4.811 -9.040 1.00 88.44 93 VAL A N 1
ATOM 659 C CA . VAL A 1 93 ? -5.156 -4.964 -10.486 1.00 88.44 93 VAL A CA 1
ATOM 660 C C . VAL A 1 93 ? -4.349 -3.899 -11.192 1.00 88.44 93 VAL A C 1
ATOM 662 O O . VAL A 1 93 ? -4.554 -2.706 -10.954 1.00 88.44 93 VAL A O 1
ATOM 665 N N . THR A 1 94 ? -3.459 -4.347 -12.067 1.00 86.94 94 THR A N 1
ATOM 666 C CA . THR A 1 94 ? -2.587 -3.513 -12.894 1.00 86.94 94 THR A CA 1
ATOM 667 C C . THR A 1 94 ? -2.741 -3.862 -14.373 1.00 86.94 94 THR A C 1
ATOM 669 O O . THR A 1 94 ? -3.280 -4.911 -14.729 1.00 86.94 94 THR A O 1
ATOM 672 N N . ASP A 1 95 ? -2.285 -2.961 -15.242 1.00 83.06 95 ASP A N 1
ATOM 673 C CA . ASP A 1 95 ? -2.108 -3.226 -16.675 1.00 83.06 95 ASP A CA 1
ATOM 674 C C . ASP A 1 95 ? -0.731 -3.882 -16.892 1.00 83.06 95 ASP A C 1
ATOM 676 O O . ASP A 1 95 ? 0.269 -3.412 -16.343 1.00 83.06 95 ASP A O 1
ATOM 680 N N . ASP A 1 96 ? -0.657 -4.940 -17.704 1.00 81.75 96 ASP A N 1
ATOM 681 C CA . ASP A 1 96 ? 0.603 -5.590 -18.103 1.00 81.75 96 ASP A CA 1
ATOM 682 C C . ASP A 1 96 ? 1.452 -4.751 -19.082 1.00 81.75 96 ASP A C 1
ATOM 684 O O . ASP A 1 96 ? 2.524 -5.173 -19.527 1.00 81.75 96 ASP A O 1
ATOM 688 N N . GLY A 1 97 ? 0.971 -3.564 -19.453 1.00 78.62 97 GLY A N 1
ATOM 689 C CA . GLY A 1 97 ? 1.563 -2.669 -20.439 1.00 78.62 97 GLY A CA 1
ATOM 690 C C . GLY A 1 97 ? 1.209 -3.040 -21.881 1.00 78.62 97 GLY A C 1
ATOM 691 O O . GLY A 1 97 ? 1.489 -2.268 -22.803 1.00 78.62 97 GLY A O 1
ATOM 692 N N . LEU A 1 98 ? 0.572 -4.186 -22.114 1.00 78.81 98 LEU A N 1
ATOM 693 C CA . LEU A 1 98 ? 0.077 -4.660 -23.407 1.00 78.81 98 LEU A CA 1
ATOM 694 C C . LEU A 1 98 ? -1.454 -4.552 -23.508 1.00 78.81 98 LEU A C 1
ATOM 696 O O . LEU A 1 98 ? -2.015 -4.908 -24.548 1.00 78.81 98 LEU A O 1
ATOM 700 N N . GLY A 1 99 ? -2.111 -3.994 -22.485 1.00 74.81 99 GLY A N 1
ATOM 701 C CA . GLY A 1 99 ? -3.562 -3.856 -22.396 1.00 74.81 99 GLY A CA 1
ATOM 702 C C . GLY A 1 99 ? -4.254 -5.082 -21.796 1.00 74.81 99 GLY A C 1
ATOM 703 O O . GLY A 1 99 ? -5.480 -5.174 -21.871 1.00 74.81 99 GLY A O 1
ATOM 704 N N . GLY A 1 100 ? -3.491 -6.030 -21.248 1.00 80.94 100 GLY A N 1
ATOM 705 C CA . GLY A 1 100 ? -3.989 -7.105 -20.400 1.00 80.94 100 GLY A CA 1
ATOM 706 C C . GLY A 1 100 ? -4.054 -6.658 -18.940 1.00 80.94 100 GLY A C 1
ATOM 707 O O . GLY A 1 100 ? -3.284 -5.807 -18.506 1.00 80.94 100 GLY A O 1
ATOM 708 N N . LEU A 1 101 ? -4.976 -7.237 -18.171 1.00 84.12 101 LEU A N 1
ATOM 709 C CA . LEU A 1 101 ? -5.040 -7.018 -16.728 1.00 84.12 101 LEU A CA 1
ATOM 710 C C . LEU A 1 101 ? -4.321 -8.142 -15.989 1.00 84.12 101 LEU A C 1
ATOM 712 O O . LEU A 1 101 ? -4.529 -9.323 -16.276 1.00 84.12 101 LEU A O 1
ATOM 716 N N . VAL A 1 102 ? -3.519 -7.764 -15.000 1.00 87.44 102 VAL A N 1
ATOM 717 C CA . VAL A 1 102 ? -2.864 -8.679 -14.066 1.00 87.44 102 VAL A CA 1
ATOM 718 C C . VAL A 1 102 ? -3.468 -8.452 -12.694 1.00 87.44 102 VAL A C 1
ATOM 720 O O . VAL A 1 102 ? -3.607 -7.315 -12.252 1.00 87.44 102 VAL A O 1
ATOM 723 N N . ILE A 1 103 ? -3.847 -9.544 -12.034 1.00 89.25 103 ILE A N 1
ATOM 724 C CA . ILE A 1 103 ? -4.285 -9.522 -10.641 1.00 89.25 103 ILE A CA 1
ATOM 725 C C . ILE A 1 103 ? -3.173 -10.148 -9.814 1.00 89.25 103 ILE A C 1
ATOM 727 O O . ILE A 1 103 ? -2.873 -11.329 -9.991 1.00 89.25 103 ILE A O 1
ATOM 731 N N . ASP A 1 104 ? -2.632 -9.387 -8.872 1.00 92.06 104 ASP A N 1
ATOM 732 C CA . ASP A 1 104 ? -1.701 -9.896 -7.875 1.00 92.06 104 ASP A CA 1
ATOM 733 C C . ASP A 1 104 ? -2.300 -9.802 -6.475 1.00 92.06 104 ASP A C 1
ATOM 735 O O . ASP A 1 104 ? -3.023 -8.867 -6.128 1.00 92.06 104 ASP A O 1
ATOM 739 N N . THR A 1 105 ? -1.994 -10.799 -5.650 1.00 90.94 105 THR A N 1
ATOM 740 C CA . THR A 1 105 ? -2.437 -10.860 -4.256 1.00 90.94 105 THR A CA 1
ATOM 741 C C . THR A 1 105 ? -1.253 -10.594 -3.341 1.00 90.94 105 THR A C 1
ATOM 743 O O . THR A 1 105 ? -0.308 -11.382 -3.287 1.00 90.94 105 THR A O 1
ATOM 746 N N . ILE A 1 106 ? -1.323 -9.502 -2.596 1.00 90.75 106 ILE A N 1
ATOM 747 C CA . ILE A 1 106 ? -0.269 -9.005 -1.725 1.00 90.75 106 ILE A CA 1
ATOM 748 C C . ILE A 1 106 ? -0.665 -9.291 -0.275 1.00 90.75 106 ILE A C 1
ATOM 750 O O . ILE A 1 106 ? -1.707 -8.814 0.179 1.00 90.75 106 ILE A O 1
ATOM 754 N N . PRO A 1 107 ? 0.125 -10.066 0.482 1.00 87.88 107 PRO A N 1
ATOM 755 C CA . PRO A 1 107 ? -0.106 -10.203 1.911 1.00 87.88 107 PRO A CA 1
ATOM 756 C C . PRO A 1 107 ? 0.147 -8.861 2.607 1.00 87.88 107 PRO A C 1
ATOM 758 O O . PRO A 1 107 ? 1.191 -8.243 2.413 1.00 87.88 107 PRO A O 1
ATOM 761 N N . GLU A 1 108 ? -0.802 -8.433 3.435 1.00 81.50 108 GLU A N 1
ATOM 762 C CA . GLU A 1 108 ? -0.690 -7.212 4.232 1.00 81.50 108 GLU A CA 1
ATOM 763 C C . GLU A 1 108 ? -0.310 -7.547 5.669 1.00 81.50 108 GLU A C 1
ATOM 765 O O . GLU A 1 108 ? -0.907 -8.423 6.303 1.00 81.50 108 GLU A O 1
ATOM 770 N N . ASP A 1 109 ? 0.648 -6.794 6.197 1.00 84.25 109 ASP A N 1
ATOM 771 C CA . ASP A 1 109 ? 0.987 -6.797 7.613 1.00 84.25 109 ASP A CA 1
ATOM 772 C C . ASP A 1 109 ? 0.286 -5.614 8.294 1.00 84.25 109 ASP A C 1
ATOM 774 O O . ASP A 1 109 ? 0.743 -4.472 8.223 1.00 84.25 109 ASP A O 1
ATOM 778 N N . LEU A 1 110 ? -0.843 -5.903 8.946 1.00 81.62 110 LEU A N 1
ATOM 779 C CA . LEU A 1 110 ? -1.583 -4.932 9.755 1.00 81.62 110 LEU A CA 1
ATOM 780 C C . LEU A 1 110 ? -1.177 -4.964 11.236 1.00 81.62 110 LEU A C 1
ATOM 782 O O . LEU A 1 110 ? -1.892 -4.401 12.074 1.00 81.62 110 LEU A O 1
ATOM 786 N N . ASP A 1 111 ? -0.074 -5.620 11.595 1.00 84.50 111 ASP A N 1
ATOM 787 C CA . ASP A 1 111 ? 0.421 -5.609 12.967 1.00 84.50 111 ASP A CA 1
ATOM 788 C C . ASP A 1 111 ? 0.867 -4.198 13.366 1.00 84.50 111 ASP A C 1
ATOM 790 O O . ASP A 1 111 ? 1.264 -3.372 12.533 1.00 84.50 111 ASP A O 1
ATOM 794 N N . ALA A 1 112 ? 0.793 -3.930 14.670 1.00 83.19 112 ALA A N 1
ATOM 795 C CA . ALA A 1 112 ? 1.157 -2.646 15.245 1.00 83.19 112 ALA A CA 1
ATOM 796 C C . ALA A 1 112 ? 2.592 -2.243 14.874 1.00 83.19 112 ALA A C 1
ATOM 798 O O . ALA A 1 112 ? 3.536 -3.027 14.997 1.00 83.19 112 ALA A O 1
ATOM 799 N N . VAL A 1 113 ? 2.760 -0.985 14.465 1.00 88.19 113 VAL A N 1
ATOM 800 C CA . VAL A 1 113 ? 4.077 -0.400 14.209 1.00 88.19 113 VAL A CA 1
ATOM 801 C C . VAL A 1 113 ? 4.680 0.022 15.549 1.00 88.19 113 VAL A C 1
ATOM 803 O O . VAL A 1 113 ? 4.222 0.974 16.170 1.00 88.19 113 VAL A O 1
ATOM 806 N N . LEU A 1 114 ? 5.690 -0.715 16.020 1.00 89.12 114 LEU A N 1
ATOM 807 C CA . LEU A 1 114 ? 6.292 -0.491 17.346 1.00 89.12 114 LEU A CA 1
ATOM 808 C C . LEU A 1 114 ? 7.283 0.683 17.372 1.00 89.12 114 LEU A C 1
ATOM 810 O O . LEU A 1 114 ? 7.581 1.236 18.435 1.00 89.12 114 LEU A O 1
ATOM 814 N N . ASP A 1 115 ? 7.797 1.072 16.207 1.00 92.19 115 ASP A N 1
ATOM 815 C CA . ASP A 1 115 ? 8.750 2.167 16.093 1.00 92.19 115 ASP A CA 1
ATOM 816 C C . ASP A 1 115 ? 8.058 3.511 16.316 1.00 92.19 115 ASP A C 1
ATOM 818 O O . ASP A 1 115 ? 7.015 3.831 15.740 1.00 92.19 115 ASP A O 1
ATOM 822 N N . ARG A 1 116 ? 8.656 4.345 17.172 1.00 91.12 116 ARG A N 1
ATOM 823 C CA . ARG A 1 116 ? 8.056 5.633 17.537 1.00 91.12 116 ARG A CA 1
ATOM 824 C C . ARG A 1 116 ? 7.873 6.502 16.301 1.00 91.12 116 ARG A C 1
ATOM 826 O O . ARG A 1 116 ? 8.833 6.744 15.573 1.00 91.12 116 ARG A O 1
ATOM 833 N N . ARG A 1 117 ? 6.668 7.064 16.155 1.00 92.81 117 ARG A N 1
ATOM 834 C CA . ARG A 1 117 ? 6.326 8.013 15.080 1.00 92.81 117 ARG A CA 1
ATOM 835 C C . ARG A 1 117 ? 6.655 7.445 13.699 1.00 92.81 117 ARG A C 1
ATOM 837 O O . ARG A 1 117 ? 7.206 8.156 12.868 1.00 92.81 117 ARG A O 1
ATOM 844 N N . SER A 1 118 ? 6.367 6.167 13.495 1.00 95.62 118 SER A N 1
ATOM 845 C CA . SER A 1 118 ? 6.620 5.475 12.238 1.00 95.62 118 SER A CA 1
ATOM 846 C C . SER A 1 118 ? 5.322 4.916 11.672 1.00 95.62 118 SER A C 1
ATOM 848 O O . SER A 1 118 ? 4.354 4.690 12.401 1.00 95.62 118 SER A O 1
ATOM 850 N N . GLY A 1 119 ? 5.305 4.721 10.362 1.00 94.69 119 GLY A N 1
ATOM 851 C CA . GLY A 1 119 ? 4.277 3.975 9.652 1.00 94.69 119 GLY A CA 1
ATOM 852 C C . GLY A 1 119 ? 4.915 2.835 8.868 1.00 94.69 119 GLY A C 1
ATOM 853 O O . GLY A 1 119 ? 6.140 2.742 8.747 1.00 94.69 119 GLY A O 1
ATOM 854 N N . ARG A 1 120 ? 4.079 1.961 8.326 1.00 94.56 120 ARG A N 1
ATOM 855 C CA . ARG A 1 120 ? 4.491 0.888 7.430 1.00 94.56 120 ARG A CA 1
ATOM 856 C C . ARG A 1 120 ? 4.141 1.266 6.002 1.00 94.56 120 ARG A C 1
ATOM 858 O O . ARG A 1 120 ? 3.032 1.725 5.742 1.00 94.56 120 ARG A O 1
ATOM 865 N N . VAL A 1 121 ? 5.061 1.035 5.076 1.00 94.88 121 VAL A N 1
ATOM 866 C CA . VAL A 1 121 ? 4.793 1.149 3.643 1.00 94.88 121 VAL A CA 1
ATOM 867 C C . VAL A 1 121 ? 5.066 -0.181 2.966 1.00 94.88 121 VAL A C 1
ATOM 869 O O . VAL A 1 121 ? 6.153 -0.732 3.117 1.00 94.88 121 VAL A O 1
ATOM 872 N N . THR A 1 122 ? 4.096 -0.675 2.204 1.00 94.31 122 THR A N 1
ATOM 873 C CA . THR A 1 122 ? 4.250 -1.821 1.307 1.00 94.31 122 THR A CA 1
ATOM 874 C C . THR A 1 122 ? 4.380 -1.304 -0.118 1.00 94.31 122 THR A C 1
ATOM 876 O O . THR A 1 122 ? 3.450 -0.709 -0.652 1.00 94.31 122 THR A O 1
ATOM 879 N N . ILE A 1 123 ? 5.537 -1.513 -0.737 1.00 96.06 123 ILE A N 1
ATOM 880 C CA . ILE A 1 123 ? 5.810 -1.141 -2.125 1.00 96.06 123 ILE A CA 1
ATOM 881 C C . ILE A 1 123 ? 5.603 -2.386 -2.978 1.00 96.06 123 ILE A C 1
ATOM 883 O O . ILE A 1 123 ? 6.298 -3.380 -2.778 1.00 96.06 123 ILE A O 1
ATOM 887 N N . TYR A 1 124 ? 4.674 -2.335 -3.924 1.00 95.75 124 TYR A N 1
ATOM 888 C CA . TYR A 1 124 ? 4.425 -3.403 -4.886 1.00 95.75 124 TYR A CA 1
ATOM 889 C C . TYR A 1 124 ? 4.829 -2.965 -6.291 1.00 95.75 124 TYR A C 1
ATOM 891 O O . TYR A 1 124 ? 4.483 -1.869 -6.741 1.00 95.75 124 TYR A O 1
ATOM 899 N N . ASN A 1 125 ? 5.577 -3.832 -6.971 1.00 96.88 125 ASN A N 1
ATOM 900 C CA . ASN A 1 125 ? 6.055 -3.601 -8.320 1.00 96.88 125 ASN A CA 1
ATOM 901 C C . ASN A 1 125 ? 5.183 -4.324 -9.353 1.00 96.88 125 ASN A C 1
ATOM 903 O O . ASN A 1 125 ? 5.485 -5.441 -9.758 1.00 96.88 125 ASN A O 1
ATOM 907 N N . GLY A 1 126 ? 4.133 -3.656 -9.818 1.00 93.62 126 GLY A N 1
ATOM 908 C CA . GLY A 1 126 ? 3.376 -4.030 -11.014 1.00 93.62 126 GLY A CA 1
ATOM 909 C C . GLY A 1 126 ? 3.880 -3.336 -12.286 1.00 93.62 126 GLY A C 1
ATOM 910 O O . GLY A 1 126 ? 3.123 -3.218 -13.246 1.00 93.62 126 GLY A O 1
ATOM 911 N N . PHE A 1 127 ? 5.106 -2.797 -12.289 1.00 94.75 127 PHE A N 1
ATOM 912 C CA . PHE A 1 127 ? 5.745 -2.250 -13.486 1.00 94.75 127 PHE A CA 1
ATOM 913 C C . PHE A 1 127 ? 6.382 -3.377 -14.313 1.00 94.75 127 PHE A C 1
ATOM 915 O O . PHE A 1 127 ? 6.585 -4.487 -13.832 1.00 94.75 127 PHE A O 1
ATOM 922 N N . THR A 1 128 ? 6.732 -3.102 -15.568 1.00 93.81 128 THR A N 1
ATOM 923 C CA . THR A 1 128 ? 7.223 -4.123 -16.512 1.00 93.81 128 THR A CA 1
ATOM 924 C C . THR A 1 128 ? 8.686 -4.542 -16.316 1.00 93.81 128 THR A C 1
ATOM 926 O O . THR A 1 128 ? 9.170 -5.418 -17.031 1.00 93.81 128 THR A O 1
ATOM 929 N N . GLU A 1 129 ? 9.419 -3.924 -15.387 1.00 95.75 129 GLU A N 1
ATOM 930 C CA . GLU A 1 129 ? 10.822 -4.249 -15.094 1.00 95.75 129 GLU A CA 1
ATOM 931 C C . GLU A 1 129 ? 11.119 -4.260 -13.589 1.00 95.75 129 GLU A C 1
ATOM 933 O O . GLU A 1 129 ? 10.347 -3.745 -12.780 1.00 95.75 129 GLU A O 1
ATOM 938 N N . THR A 1 130 ? 12.245 -4.866 -13.201 1.00 97.81 130 THR A N 1
ATOM 939 C CA . THR A 1 130 ? 12.744 -4.824 -11.820 1.00 97.81 130 THR A CA 1
ATOM 940 C C . THR A 1 130 ? 13.189 -3.404 -11.474 1.00 97.81 130 THR A C 1
ATOM 942 O O . THR A 1 130 ? 13.977 -2.795 -12.205 1.00 97.81 130 THR A O 1
ATOM 945 N N . VAL A 1 131 ? 12.725 -2.891 -10.336 1.00 98.19 131 VAL A N 1
ATOM 946 C CA . VAL A 1 131 ? 12.967 -1.504 -9.914 1.00 98.19 131 VAL A CA 1
ATOM 947 C C . VAL A 1 131 ? 13.629 -1.426 -8.544 1.00 98.19 131 VAL A C 1
ATOM 949 O O . VAL A 1 131 ? 13.452 -2.302 -7.700 1.00 98.19 131 VAL A O 1
ATOM 952 N N . SER A 1 132 ? 14.347 -0.333 -8.310 1.00 98.25 132 SER A N 1
ATOM 953 C CA . SER A 1 132 ? 14.807 0.078 -6.985 1.00 98.25 132 SER A CA 1
ATOM 954 C C . SER A 1 132 ? 14.129 1.393 -6.607 1.00 98.25 132 SER A C 1
ATOM 956 O O . SER A 1 132 ? 13.908 2.266 -7.446 1.00 98.25 132 SER A O 1
ATOM 958 N N . VAL A 1 133 ? 13.815 1.555 -5.328 1.00 97.69 133 VAL A N 1
ATOM 959 C CA . VAL A 1 133 ? 13.323 2.801 -4.741 1.00 97.69 133 VAL A CA 1
ATOM 960 C C . VAL A 1 133 ? 14.445 3.395 -3.906 1.00 97.69 133 VAL A C 1
ATOM 962 O O . VAL A 1 133 ? 14.989 2.736 -3.018 1.00 97.69 133 VAL A O 1
ATOM 965 N N . VAL A 1 134 ? 14.809 4.640 -4.193 1.00 97.56 134 VAL A N 1
ATOM 966 C CA . VAL A 1 134 ? 15.926 5.337 -3.549 1.00 97.56 134 VAL A CA 1
ATOM 967 C C . VAL A 1 134 ? 15.499 6.721 -3.067 1.00 97.56 134 VAL A C 1
ATOM 969 O O . VAL A 1 134 ? 14.567 7.316 -3.607 1.00 97.56 134 VAL A O 1
ATOM 972 N N . THR A 1 135 ? 16.203 7.266 -2.078 1.0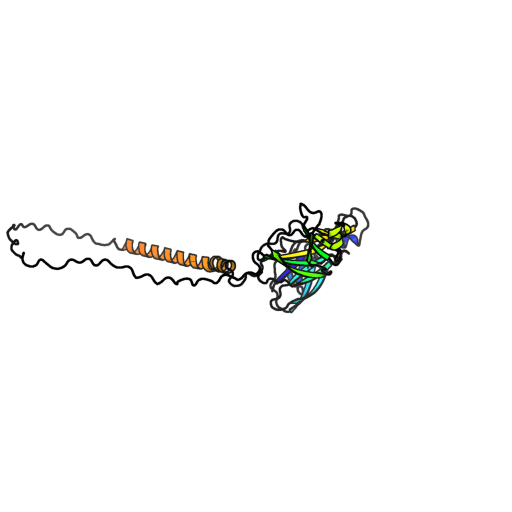0 95.81 135 THR A N 1
ATOM 973 C CA . THR A 1 135 ? 16.206 8.710 -1.815 1.00 95.81 135 THR A CA 1
ATOM 974 C C . THR A 1 135 ? 17.450 9.333 -2.432 1.00 95.81 135 THR A C 1
ATOM 976 O O . THR A 1 135 ? 18.520 8.714 -2.481 1.00 95.81 135 THR A O 1
ATOM 979 N N . ILE A 1 136 ? 17.303 10.562 -2.926 1.00 93.50 136 ILE A N 1
ATOM 980 C CA . ILE A 1 136 ? 18.415 11.361 -3.437 1.00 93.50 136 ILE A CA 1
ATOM 981 C C . ILE A 1 136 ? 18.569 12.568 -2.524 1.00 93.50 136 ILE A C 1
ATOM 983 O O . ILE A 1 136 ? 17.734 13.468 -2.518 1.00 93.50 136 ILE A O 1
ATOM 987 N N . GLU A 1 137 ? 19.657 12.588 -1.767 1.00 91.00 137 GLU A N 1
ATOM 988 C CA . GLU A 1 137 ? 20.033 13.718 -0.930 1.00 91.00 137 GLU A CA 1
ATOM 989 C C . GLU A 1 137 ? 21.107 14.534 -1.655 1.00 91.00 137 GLU A C 1
ATOM 991 O O . GLU A 1 137 ? 22.142 14.006 -2.078 1.00 91.00 137 GLU A O 1
ATOM 996 N N . SER A 1 138 ? 20.852 15.834 -1.804 1.00 83.19 138 SER A N 1
ATOM 997 C CA . SER A 1 138 ? 21.851 16.798 -2.261 1.00 83.19 138 SER A CA 1
ATOM 998 C C . SER A 1 138 ? 22.408 17.524 -1.046 1.00 83.19 138 SER A C 1
ATOM 1000 O O . SER A 1 138 ? 21.658 18.174 -0.316 1.00 83.19 138 SER A O 1
ATOM 1002 N N . GLU A 1 139 ? 23.719 17.455 -0.832 1.00 80.25 139 GLU A N 1
ATOM 1003 C CA . GLU A 1 139 ? 24.357 18.308 0.164 1.00 80.25 139 GLU A CA 1
ATOM 1004 C C . GLU A 1 139 ? 24.483 19.729 -0.401 1.00 80.25 139 GLU A C 1
ATOM 1006 O O . GLU A 1 139 ? 24.887 19.933 -1.539 1.00 80.25 139 GLU A O 1
ATOM 1011 N N . LEU A 1 140 ? 24.111 20.745 0.383 1.00 75.06 140 LEU A N 1
ATOM 1012 C CA . LEU A 1 140 ? 24.134 22.156 -0.043 1.00 75.06 140 LEU A CA 1
ATOM 1013 C C . LEU A 1 140 ? 25.535 22.676 -0.417 1.00 75.06 140 LEU A C 1
ATOM 1015 O O . LEU A 1 140 ? 25.647 23.744 -1.016 1.00 75.06 140 LEU A O 1
ATOM 1019 N N . PHE A 1 141 ? 26.588 21.963 -0.016 1.00 77.12 141 PHE A N 1
ATOM 1020 C CA . PHE A 1 141 ? 27.976 22.417 -0.103 1.00 77.12 141 PHE A CA 1
ATOM 1021 C C . PHE A 1 141 ? 28.927 21.397 -0.736 1.00 77.12 141 PHE A C 1
ATOM 1023 O O . PHE A 1 141 ? 30.108 21.706 -0.882 1.00 77.12 141 PHE A O 1
ATOM 1030 N N . ASP A 1 142 ? 28.432 20.214 -1.099 1.00 73.12 142 ASP A N 1
ATOM 1031 C CA . ASP A 1 142 ? 29.203 19.187 -1.790 1.00 73.12 142 ASP A CA 1
ATOM 1032 C C . ASP A 1 142 ? 28.441 18.790 -3.058 1.00 73.12 142 ASP A C 1
ATOM 1034 O O . ASP A 1 142 ? 27.243 18.512 -3.011 1.00 73.12 142 ASP A O 1
ATOM 1038 N N . ASP A 1 143 ? 29.135 18.769 -4.196 1.00 74.31 143 ASP A N 1
ATOM 1039 C CA . ASP A 1 143 ? 28.573 18.278 -5.460 1.00 74.31 143 ASP A CA 1
ATOM 1040 C C . ASP A 1 143 ? 28.322 16.752 -5.398 1.00 74.31 143 ASP A C 1
ATOM 1042 O O . ASP A 1 143 ? 27.701 16.171 -6.295 1.00 74.31 143 ASP A O 1
ATOM 1046 N N . ALA A 1 144 ? 28.792 16.085 -4.334 1.00 78.19 144 ALA A N 1
ATOM 1047 C CA . ALA A 1 144 ? 28.521 14.687 -4.052 1.00 78.19 144 ALA A CA 1
ATOM 1048 C C . ALA A 1 144 ? 27.048 14.451 -3.671 1.00 78.19 144 ALA A C 1
ATOM 1050 O O . ALA A 1 144 ? 26.581 14.758 -2.573 1.00 78.19 144 ALA A O 1
ATOM 1051 N N . ARG A 1 145 ? 26.318 13.809 -4.583 1.00 85.50 145 ARG A N 1
ATOM 1052 C CA . ARG A 1 145 ? 24.967 13.294 -4.339 1.00 85.50 145 ARG A CA 1
ATOM 1053 C C . ARG A 1 145 ? 25.029 12.006 -3.527 1.00 85.50 145 ARG A C 1
ATOM 1055 O O . ARG A 1 145 ? 25.804 11.101 -3.845 1.00 85.50 145 ARG A O 1
ATOM 1062 N N . LYS A 1 146 ? 24.155 11.875 -2.530 1.00 91.44 146 LYS A N 1
ATOM 1063 C CA . LYS A 1 146 ? 23.943 10.606 -1.827 1.00 91.44 146 LYS A CA 1
ATOM 1064 C C . LYS A 1 146 ? 22.682 9.945 -2.357 1.00 91.44 146 LYS A C 1
ATOM 1066 O O . LYS A 1 146 ? 21.600 10.518 -2.316 1.00 91.44 146 LYS A O 1
ATOM 1071 N N . VAL A 1 147 ? 22.853 8.730 -2.864 1.00 93.88 147 VAL A N 1
ATOM 1072 C CA . VAL A 1 147 ? 21.753 7.854 -3.274 1.00 93.88 147 VAL A CA 1
ATOM 1073 C C . VAL A 1 147 ? 21.670 6.742 -2.244 1.00 93.88 147 VAL A C 1
ATOM 1075 O O . VAL A 1 147 ? 22.582 5.907 -2.177 1.00 93.88 147 VAL A O 1
ATOM 1078 N N . ASN A 1 148 ? 20.609 6.772 -1.441 1.00 95.31 148 ASN A N 1
ATOM 1079 C CA . ASN A 1 148 ? 20.347 5.799 -0.388 1.00 95.31 148 ASN A CA 1
ATOM 1080 C C . ASN A 1 148 ? 19.225 4.870 -0.855 1.00 95.31 148 ASN A C 1
ATOM 1082 O O . ASN A 1 148 ? 18.131 5.325 -1.187 1.00 95.31 148 ASN A O 1
ATOM 1086 N N . ALA A 1 149 ? 19.494 3.566 -0.900 1.00 95.00 149 ALA A N 1
ATOM 1087 C CA . ALA A 1 149 ? 18.470 2.590 -1.243 1.00 95.00 149 ALA A CA 1
ATOM 1088 C C . ALA A 1 149 ? 17.434 2.499 -0.115 1.00 95.00 149 ALA A C 1
ATOM 1090 O O . ALA A 1 149 ? 17.786 2.248 1.036 1.00 95.00 149 ALA A O 1
ATOM 1091 N N . VAL A 1 150 ? 16.164 2.695 -0.466 1.00 96.25 150 VAL A N 1
ATOM 1092 C CA . VAL A 1 150 ? 15.009 2.447 0.407 1.00 96.25 150 VAL A CA 1
ATOM 1093 C C . VAL A 1 150 ? 14.583 0.988 0.255 1.00 96.25 150 VAL A C 1
ATOM 1095 O O . VAL A 1 150 ? 14.449 0.269 1.239 1.00 96.25 150 VAL A O 1
ATOM 1098 N N . ALA A 1 151 ? 14.451 0.537 -0.993 1.00 97.19 151 ALA A N 1
ATOM 1099 C CA . ALA A 1 151 ? 14.257 -0.855 -1.371 1.00 97.19 151 ALA A CA 1
ATOM 1100 C C . ALA A 1 151 ? 14.997 -1.124 -2.684 1.00 97.19 151 ALA A C 1
ATOM 1102 O O . ALA A 1 151 ? 14.886 -0.338 -3.620 1.00 97.19 151 ALA A O 1
ATOM 1103 N N . ALA A 1 152 ? 15.743 -2.220 -2.760 1.00 97.31 152 ALA A N 1
ATOM 1104 C CA . ALA A 1 152 ? 16.523 -2.569 -3.943 1.00 97.31 152 ALA A CA 1
ATOM 1105 C C . ALA A 1 152 ? 15.929 -3.784 -4.657 1.00 97.31 152 ALA A C 1
ATOM 1107 O O . ALA A 1 152 ? 15.389 -4.679 -4.003 1.00 97.31 152 ALA A O 1
ATOM 1108 N N . ASP A 1 153 ? 16.081 -3.809 -5.981 1.00 97.50 153 ASP A N 1
ATOM 1109 C CA . ASP A 1 153 ? 15.855 -4.982 -6.827 1.00 97.50 153 ASP A CA 1
ATOM 1110 C C . ASP A 1 153 ? 14.469 -5.637 -6.667 1.00 97.50 153 ASP A C 1
ATOM 1112 O O . ASP A 1 153 ? 14.364 -6.863 -6.670 1.00 97.50 153 ASP A O 1
ATOM 1116 N N . ILE A 1 154 ? 13.398 -4.846 -6.534 1.00 98.06 154 ILE A N 1
ATOM 1117 C CA . ILE A 1 154 ? 12.022 -5.345 -6.390 1.00 98.06 154 ILE A CA 1
ATOM 1118 C C . ILE A 1 154 ? 11.583 -5.983 -7.721 1.00 98.06 154 ILE A C 1
ATOM 1120 O O . ILE A 1 154 ? 11.396 -5.253 -8.703 1.00 98.06 154 ILE A O 1
ATOM 1124 N N . PRO A 1 155 ? 11.403 -7.318 -7.804 1.00 98.19 155 PRO A N 1
ATOM 1125 C CA . PRO A 1 155 ? 11.006 -7.973 -9.050 1.00 98.19 155 PRO A CA 1
ATOM 1126 C C . PRO A 1 155 ? 9.583 -7.605 -9.478 1.00 98.19 155 PRO A C 1
ATOM 1128 O O . PRO A 1 155 ? 8.770 -7.191 -8.655 1.00 98.19 155 PRO A O 1
ATOM 1131 N N . VAL A 1 156 ? 9.267 -7.809 -10.757 1.00 96.00 156 VAL A N 1
ATOM 1132 C CA . VAL A 1 156 ? 7.894 -7.678 -11.274 1.00 96.00 156 VAL A CA 1
ATOM 1133 C C . VAL A 1 156 ? 6.960 -8.650 -10.542 1.00 96.00 156 VAL A C 1
ATOM 1135 O O . VAL A 1 156 ? 7.304 -9.820 -10.361 1.00 96.00 156 VAL A O 1
ATOM 1138 N N . GLY A 1 157 ? 5.797 -8.161 -10.112 1.00 94.25 157 GLY A N 1
ATOM 1139 C CA . GLY A 1 157 ? 4.792 -8.900 -9.341 1.00 94.25 157 GLY A CA 1
ATOM 1140 C C . GLY A 1 157 ? 5.143 -9.095 -7.861 1.00 94.25 157 GLY A C 1
ATOM 1141 O O . GLY A 1 157 ? 4.390 -9.730 -7.126 1.00 94.25 157 GLY A O 1
ATOM 1142 N N . ALA A 1 158 ? 6.282 -8.577 -7.392 1.00 96.94 158 ALA A N 1
ATOM 1143 C CA . ALA A 1 158 ? 6.699 -8.705 -6.000 1.00 96.94 158 ALA A CA 1
ATOM 1144 C C . ALA A 1 158 ? 6.357 -7.456 -5.179 1.00 96.94 158 ALA A C 1
ATOM 1146 O O . ALA A 1 158 ? 6.235 -6.348 -5.706 1.00 96.94 158 ALA A O 1
ATOM 1147 N N . SER A 1 159 ? 6.266 -7.628 -3.861 1.00 95.25 159 SER A N 1
ATOM 1148 C CA . SER A 1 159 ? 6.159 -6.526 -2.910 1.00 95.25 159 SER A CA 1
ATOM 1149 C C . SER A 1 159 ? 7.242 -6.588 -1.834 1.00 95.25 159 SER A C 1
ATOM 1151 O O . SER A 1 159 ? 7.836 -7.635 -1.568 1.00 95.25 159 SER A O 1
ATOM 1153 N N . THR A 1 160 ? 7.506 -5.444 -1.211 1.00 97.00 160 THR A N 1
ATOM 1154 C CA . THR A 1 160 ? 8.381 -5.313 -0.045 1.00 97.00 160 THR A CA 1
ATOM 1155 C C . THR A 1 160 ? 7.752 -4.360 0.962 1.00 97.00 160 THR A C 1
ATOM 1157 O O . THR A 1 160 ? 7.181 -3.342 0.575 1.00 97.00 160 THR A O 1
ATOM 1160 N N . SER A 1 161 ? 7.847 -4.679 2.251 1.00 95.19 161 SER A N 1
ATOM 1161 C CA . SER A 1 161 ? 7.277 -3.866 3.327 1.00 95.19 161 SER A CA 1
ATOM 1162 C C . SER A 1 161 ? 8.379 -3.297 4.210 1.00 95.19 161 SER A C 1
ATOM 1164 O O . SER A 1 161 ? 9.291 -4.008 4.629 1.00 95.19 161 SER A O 1
ATOM 1166 N N . LEU A 1 162 ? 8.276 -2.007 4.511 1.00 96.06 162 LEU A N 1
ATOM 1167 C CA . LEU A 1 162 ? 9.260 -1.240 5.265 1.00 96.06 162 LEU A CA 1
ATOM 1168 C C . LEU A 1 162 ? 8.561 -0.466 6.381 1.00 96.06 162 LEU A C 1
ATOM 1170 O O . LEU A 1 162 ? 7.457 0.041 6.188 1.00 96.06 162 LEU A O 1
ATOM 1174 N N . VAL A 1 163 ? 9.218 -0.336 7.531 1.00 96.50 163 VAL A N 1
ATOM 1175 C CA . VAL A 1 163 ? 8.800 0.589 8.592 1.00 96.50 163 VAL A CA 1
ATOM 1176 C C . VAL A 1 163 ? 9.658 1.838 8.481 1.00 96.50 163 VAL A C 1
ATOM 1178 O O . VAL A 1 163 ? 10.885 1.751 8.476 1.00 96.50 163 VAL A O 1
ATOM 1181 N N . LEU A 1 164 ? 9.012 2.992 8.342 1.00 96.31 164 LEU A N 1
ATOM 1182 C CA . LEU A 1 164 ? 9.676 4.264 8.084 1.00 96.31 164 LEU A CA 1
ATOM 1183 C C . LEU A 1 164 ? 9.118 5.358 9.000 1.00 96.31 164 LEU A C 1
ATOM 1185 O O . LEU A 1 164 ? 7.939 5.305 9.363 1.00 96.31 164 LEU A O 1
ATOM 1189 N N . PRO A 1 165 ? 9.926 6.373 9.352 1.00 96.44 165 PRO A N 1
ATOM 1190 C CA . PRO A 1 165 ? 9.437 7.527 10.096 1.00 96.44 165 PRO A CA 1
ATOM 1191 C C . PRO A 1 165 ? 8.269 8.217 9.378 1.00 96.44 165 PRO A C 1
ATOM 1193 O O . PRO A 1 165 ? 8.258 8.323 8.152 1.00 96.44 165 PRO A O 1
ATOM 1196 N N . GLU A 1 166 ? 7.302 8.724 10.144 1.00 95.38 166 GLU A N 1
ATOM 1197 C CA . GLU A 1 166 ? 6.204 9.537 9.618 1.00 95.38 166 GLU A CA 1
ATOM 1198 C C . GLU A 1 166 ? 6.758 10.793 8.922 1.00 95.38 166 GLU A C 1
ATOM 1200 O O . GLU A 1 166 ? 7.724 11.408 9.386 1.00 95.38 166 GLU A O 1
ATOM 1205 N N . GLY A 1 167 ? 6.130 11.221 7.829 1.00 94.38 167 GLY A N 1
ATOM 1206 C CA . GLY A 1 167 ? 6.605 12.375 7.070 1.00 94.38 167 GLY A CA 1
ATOM 1207 C C . GLY A 1 167 ? 6.279 12.318 5.587 1.00 94.38 167 GLY A C 1
ATOM 1208 O O . GLY A 1 167 ? 5.568 11.433 5.119 1.00 94.38 167 GLY A O 1
ATOM 1209 N N . ALA A 1 168 ? 6.781 13.310 4.853 1.00 91.38 168 ALA A N 1
ATOM 1210 C CA . ALA A 1 168 ? 6.751 13.288 3.396 1.00 91.38 168 ALA A CA 1
ATOM 1211 C C . ALA A 1 168 ? 7.839 12.336 2.880 1.00 91.38 168 ALA A C 1
ATOM 1213 O O . ALA A 1 168 ? 8.977 12.382 3.347 1.00 91.38 168 ALA A O 1
ATOM 1214 N N . LEU A 1 169 ? 7.472 11.482 1.932 1.00 91.69 169 LEU A N 1
ATOM 1215 C CA . LEU A 1 169 ? 8.347 10.507 1.300 1.00 91.69 169 LEU A CA 1
ATOM 1216 C C . LEU A 1 169 ? 8.726 11.013 -0.095 1.00 91.69 169 LEU A C 1
ATOM 1218 O O . LEU A 1 169 ? 7.928 10.967 -1.034 1.00 91.69 169 LEU A O 1
ATOM 1222 N N . GLU A 1 170 ? 9.956 11.507 -0.216 1.00 93.75 170 GLU A N 1
ATOM 1223 C CA . GLU A 1 170 ? 10.553 11.943 -1.482 1.00 93.75 170 GLU A CA 1
ATOM 1224 C C . GLU A 1 170 ? 11.409 10.813 -2.057 1.00 93.75 170 GLU A C 1
ATOM 1226 O O . GLU A 1 170 ? 12.610 10.704 -1.802 1.00 93.75 170 GLU A O 1
ATOM 1231 N N . TRP A 1 171 ? 10.764 9.922 -2.800 1.00 95.94 171 TRP A N 1
ATOM 1232 C CA . TRP A 1 171 ? 11.394 8.762 -3.408 1.00 95.94 171 TRP A CA 1
ATOM 1233 C C . TRP A 1 171 ? 11.576 8.949 -4.901 1.00 95.94 171 TRP A C 1
ATOM 1235 O O . TRP A 1 171 ? 10.767 9.560 -5.602 1.00 95.94 171 TRP A O 1
ATOM 1245 N N . VAL A 1 172 ? 12.643 8.342 -5.394 1.00 96.81 172 VAL A N 1
ATOM 1246 C CA . VAL A 1 172 ? 12.932 8.197 -6.809 1.00 96.81 172 VAL A CA 1
ATOM 1247 C C . VAL A 1 172 ? 12.912 6.711 -7.114 1.00 96.81 172 VAL A C 1
ATOM 1249 O O . VAL A 1 172 ? 13.588 5.921 -6.457 1.00 96.81 172 VAL A O 1
ATOM 1252 N N . VAL A 1 173 ? 12.109 6.329 -8.098 1.00 97.62 173 VAL A N 1
ATOM 1253 C CA . VAL A 1 173 ? 12.088 4.965 -8.615 1.00 97.62 173 VAL A CA 1
ATOM 1254 C C . VAL A 1 173 ? 13.050 4.918 -9.787 1.00 97.62 173 VAL A C 1
ATOM 1256 O O . VAL A 1 173 ? 12.961 5.731 -10.710 1.00 97.62 173 VAL A O 1
ATOM 1259 N N . ILE A 1 174 ? 13.990 3.988 -9.729 1.00 97.81 174 ILE A N 1
ATOM 1260 C CA . ILE A 1 174 ? 15.047 3.818 -10.719 1.00 97.81 174 ILE A CA 1
ATOM 1261 C C . ILE A 1 174 ? 15.056 2.377 -11.216 1.00 97.81 174 ILE A C 1
ATOM 1263 O O . ILE A 1 174 ? 14.540 1.470 -10.556 1.00 97.81 174 ILE A O 1
ATOM 1267 N N . ARG A 1 175 ? 15.685 2.147 -12.365 1.00 97.69 175 ARG A N 1
ATOM 1268 C CA . ARG A 1 175 ? 15.952 0.786 -12.833 1.00 97.69 175 ARG A CA 1
ATOM 1269 C C . ARG A 1 175 ? 16.916 0.084 -11.875 1.00 97.69 175 ARG A C 1
ATOM 1271 O O . ARG A 1 175 ? 17.934 0.663 -11.486 1.00 97.69 175 ARG A O 1
ATOM 1278 N N . ALA A 1 176 ? 16.615 -1.160 -11.516 1.00 97.44 176 ALA A N 1
ATOM 1279 C CA . ALA A 1 176 ? 17.477 -1.959 -10.649 1.00 97.44 176 ALA A CA 1
ATOM 1280 C C . ALA A 1 176 ? 18.925 -2.033 -11.178 1.00 97.44 176 ALA A C 1
ATOM 1282 O O . ALA A 1 176 ? 19.151 -2.207 -12.380 1.00 97.44 176 ALA A O 1
ATOM 1283 N N . GLY A 1 177 ? 19.909 -1.867 -10.290 1.00 96.31 177 GLY A N 1
ATOM 1284 C CA . GLY A 1 177 ? 21.337 -1.899 -10.623 1.00 96.31 177 GLY A CA 1
ATOM 1285 C C . GLY A 1 177 ? 21.912 -0.601 -11.210 1.00 96.31 177 GLY A C 1
ATOM 1286 O O . GLY A 1 177 ? 23.081 -0.578 -11.606 1.00 96.31 177 GLY A O 1
ATOM 1287 N N . THR A 1 178 ? 21.127 0.480 -11.292 1.00 96.81 178 THR A N 1
ATOM 1288 C CA . THR A 1 178 ? 21.576 1.787 -11.818 1.00 96.81 178 THR A CA 1
ATOM 1289 C C . THR A 1 178 ? 21.908 2.817 -10.732 1.00 96.81 178 THR A C 1
ATOM 1291 O O . THR A 1 178 ? 22.193 3.975 -11.038 1.00 96.81 178 THR A O 1
ATOM 1294 N N . GLU A 1 179 ? 21.960 2.414 -9.459 1.00 95.12 179 GLU A N 1
ATOM 1295 C CA . GLU A 1 179 ? 22.167 3.295 -8.299 1.00 95.12 179 GLU A CA 1
ATOM 1296 C C . GLU A 1 179 ? 23.445 4.137 -8.433 1.00 95.12 179 GLU A C 1
ATOM 1298 O O . GLU A 1 179 ? 23.446 5.337 -8.156 1.00 95.12 179 GLU A O 1
ATOM 1303 N N . GLN A 1 180 ? 24.538 3.513 -8.884 1.00 93.50 180 GLN A N 1
ATOM 1304 C CA . GLN A 1 180 ? 25.822 4.189 -9.070 1.00 93.50 180 GLN A CA 1
ATOM 1305 C C . GLN A 1 180 ? 25.773 5.193 -10.231 1.00 93.50 180 GLN A C 1
ATOM 1307 O O . GLN A 1 180 ? 26.339 6.278 -10.129 1.00 93.50 180 GLN A O 1
ATOM 1312 N N . VAL A 1 181 ? 25.051 4.872 -11.309 1.00 93.94 181 VAL A N 1
ATOM 1313 C CA . VAL A 1 181 ? 24.887 5.769 -12.464 1.00 93.94 181 VAL A CA 1
ATOM 1314 C C . VAL A 1 181 ? 24.093 7.011 -12.058 1.00 93.94 181 VAL A C 1
ATOM 1316 O O . VAL A 1 181 ? 24.512 8.134 -12.347 1.00 93.94 181 VAL A O 1
ATOM 1319 N N . VAL A 1 182 ? 22.995 6.824 -11.319 1.00 93.00 182 VAL A N 1
ATOM 1320 C CA . VAL A 1 182 ? 22.171 7.922 -10.790 1.00 93.00 182 VAL A CA 1
ATOM 1321 C C . VAL A 1 182 ? 22.980 8.797 -9.832 1.00 93.00 182 VAL A C 1
ATOM 1323 O O . VAL A 1 182 ? 22.912 10.023 -9.921 1.00 93.00 182 VAL A O 1
ATOM 1326 N N . ARG A 1 183 ? 23.796 8.186 -8.963 1.00 92.19 183 ARG A N 1
ATOM 1327 C CA . ARG A 1 183 ? 24.691 8.897 -8.039 1.00 92.19 183 ARG A CA 1
ATOM 1328 C C . ARG A 1 183 ? 25.674 9.800 -8.783 1.00 92.19 183 ARG A C 1
ATOM 1330 O O . ARG A 1 183 ? 25.765 10.993 -8.485 1.00 92.19 183 ARG A O 1
ATOM 1337 N N . ASP A 1 184 ? 26.365 9.242 -9.770 1.00 91.69 184 ASP A N 1
ATOM 1338 C CA . ASP A 1 184 ? 27.468 9.924 -10.442 1.00 91.69 184 ASP A CA 1
ATOM 1339 C C . ASP A 1 184 ? 26.960 10.958 -11.458 1.00 91.69 184 ASP A C 1
ATOM 1341 O O . ASP A 1 184 ? 27.484 12.071 -11.529 1.00 91.69 184 ASP A O 1
ATOM 1345 N N . THR A 1 185 ? 25.896 10.643 -12.205 1.00 89.56 185 THR A N 1
ATOM 1346 C CA . THR A 1 185 ? 25.505 11.416 -13.400 1.00 89.56 185 THR A CA 1
ATOM 1347 C C . THR A 1 185 ? 24.095 12.006 -13.379 1.00 89.56 185 THR A C 1
ATOM 1349 O O . THR A 1 185 ? 23.870 12.964 -14.113 1.00 89.56 185 THR A O 1
ATOM 1352 N N . LEU A 1 186 ? 23.180 11.532 -12.520 1.00 87.81 186 LEU A N 1
ATOM 1353 C CA . LEU A 1 186 ? 21.728 11.762 -12.666 1.00 87.81 186 LEU A CA 1
ATOM 1354 C C . LEU A 1 186 ? 21.226 11.427 -14.077 1.00 87.81 186 LEU A C 1
ATOM 1356 O O . LEU A 1 186 ? 20.487 12.204 -14.677 1.00 87.81 186 LEU A O 1
ATOM 1360 N N . ASP A 1 187 ? 21.643 10.280 -14.606 1.00 91.50 187 ASP A N 1
ATOM 1361 C CA . ASP A 1 187 ? 21.133 9.798 -15.885 1.00 91.50 187 ASP A CA 1
ATOM 1362 C C . ASP A 1 187 ? 19.599 9.697 -15.849 1.00 91.50 187 ASP A C 1
ATOM 1364 O O . ASP A 1 187 ? 19.026 8.947 -15.052 1.00 91.50 187 ASP A O 1
ATOM 1368 N N . GLU A 1 188 ? 18.935 10.488 -16.692 1.00 90.44 188 GLU A N 1
ATOM 1369 C CA . GLU A 1 188 ? 17.477 10.523 -16.779 1.00 90.44 188 GLU A CA 1
ATOM 1370 C C . GLU A 1 188 ? 16.920 9.193 -17.300 1.00 90.44 188 GLU A C 1
ATOM 1372 O O . GLU A 1 188 ? 15.812 8.826 -16.926 1.00 90.44 188 GLU A O 1
ATOM 1377 N N . GLU A 1 189 ? 17.694 8.415 -18.068 1.00 92.25 189 GLU A N 1
ATOM 1378 C CA . GLU A 1 189 ? 17.269 7.091 -18.545 1.00 92.25 189 GLU A CA 1
ATOM 1379 C C . GLU A 1 189 ? 17.221 6.038 -17.423 1.00 92.25 189 GLU A C 1
ATOM 1381 O O .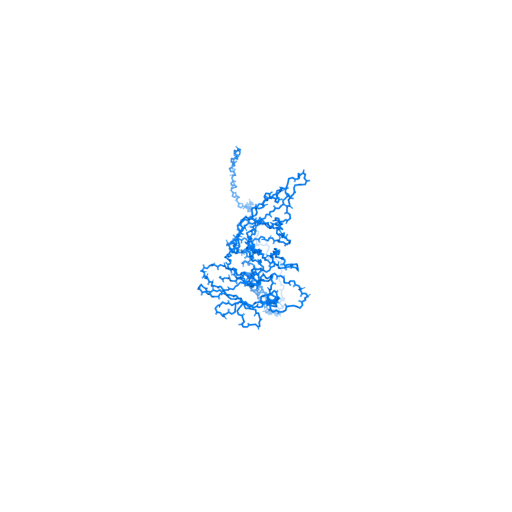 GLU A 1 189 ? 16.534 5.015 -17.541 1.00 92.25 189 GLU A O 1
ATOM 1386 N N . ALA A 1 190 ? 17.955 6.270 -16.331 1.00 94.56 190 ALA A N 1
ATOM 1387 C CA . ALA A 1 190 ? 17.947 5.413 -15.150 1.00 94.56 190 ALA A CA 1
ATOM 1388 C C . ALA A 1 190 ? 16.781 5.735 -14.200 1.00 94.56 190 ALA A C 1
ATOM 1390 O O . ALA A 1 190 ? 16.357 4.864 -13.437 1.00 94.56 190 ALA A O 1
ATOM 1391 N N . ILE A 1 191 ? 16.252 6.963 -14.248 1.00 95.69 191 ILE A N 1
ATOM 1392 C CA . ILE A 1 191 ? 15.149 7.425 -13.403 1.00 95.69 191 ILE A CA 1
ATOM 1393 C C . ILE A 1 191 ? 13.819 7.131 -14.098 1.00 95.69 191 ILE A C 1
ATOM 1395 O O . ILE A 1 191 ? 13.498 7.703 -15.132 1.00 95.69 191 ILE A O 1
ATOM 1399 N N . LEU A 1 192 ? 13.009 6.272 -13.487 1.00 95.50 192 LEU A N 1
ATOM 1400 C CA . LEU A 1 192 ? 11.708 5.871 -14.024 1.00 95.50 192 LEU A CA 1
ATOM 1401 C C . LEU A 1 192 ? 10.592 6.816 -13.583 1.00 95.50 192 LEU A C 1
ATOM 1403 O O . LEU A 1 192 ? 9.659 7.085 -14.334 1.00 95.50 192 LEU A O 1
ATOM 1407 N N . GLY A 1 193 ? 10.685 7.335 -12.361 1.00 94.81 193 GLY A N 1
ATOM 1408 C CA . GLY A 1 193 ? 9.696 8.256 -11.823 1.00 94.81 193 GLY A CA 1
ATOM 1409 C C . GLY A 1 193 ? 10.068 8.761 -10.439 1.00 94.81 193 GLY A C 1
ATOM 1410 O O . GLY A 1 193 ? 11.056 8.342 -9.835 1.00 94.81 193 GLY A O 1
ATOM 1411 N N . ARG A 1 194 ? 9.271 9.700 -9.935 1.00 95.06 194 ARG A N 1
ATOM 1412 C CA . ARG A 1 194 ? 9.439 10.287 -8.605 1.00 95.06 194 ARG A CA 1
ATOM 1413 C C . ARG A 1 194 ? 8.097 10.317 -7.905 1.00 95.06 194 ARG A C 1
ATOM 1415 O O . ARG A 1 194 ? 7.084 10.595 -8.546 1.00 95.06 194 ARG A O 1
ATOM 1422 N N . THR A 1 195 ? 8.090 10.047 -6.608 1.00 90.44 195 THR A N 1
ATOM 1423 C CA . THR A 1 195 ? 6.892 10.269 -5.809 1.00 90.44 195 THR A CA 1
ATOM 1424 C C . THR A 1 195 ? 6.685 11.767 -5.630 1.00 90.44 195 THR A C 1
ATOM 1426 O O . THR A 1 195 ? 7.615 12.514 -5.328 1.00 90.44 195 THR A O 1
ATOM 1429 N N . SER A 1 196 ? 5.446 12.209 -5.802 1.00 80.00 196 SER A N 1
ATOM 1430 C CA . SER A 1 196 ? 4.980 13.508 -5.332 1.00 80.00 196 SER A CA 1
ATOM 1431 C C . SER A 1 196 ? 3.867 13.261 -4.322 1.00 80.00 196 SER A C 1
ATOM 1433 O O . SER A 1 196 ? 3.037 12.378 -4.523 1.00 80.00 196 SER A O 1
ATOM 1435 N N . ASP A 1 197 ? 3.872 14.012 -3.224 1.00 81.50 197 ASP A N 1
ATOM 1436 C CA . ASP A 1 197 ? 2.774 14.060 -2.246 1.00 81.50 197 ASP A CA 1
ATOM 1437 C C . ASP A 1 197 ? 2.505 12.780 -1.437 1.00 81.50 197 ASP A C 1
ATOM 1439 O O . ASP A 1 197 ? 1.478 12.662 -0.766 1.00 81.50 197 ASP A O 1
ATOM 1443 N N . VAL A 1 198 ? 3.448 11.837 -1.413 1.00 87.44 198 VAL A N 1
ATOM 1444 C CA . VAL A 1 198 ? 3.334 10.662 -0.542 1.00 87.44 198 VAL A CA 1
ATOM 1445 C C . VAL A 1 198 ? 3.657 11.073 0.883 1.00 87.44 198 VAL A C 1
ATOM 1447 O O . VAL A 1 198 ? 4.769 11.506 1.185 1.00 87.44 198 VAL A O 1
ATOM 1450 N N . ARG A 1 199 ? 2.677 10.939 1.774 1.00 91.94 199 ARG A N 1
ATOM 1451 C CA . ARG A 1 199 ? 2.836 11.223 3.196 1.00 91.94 199 ARG A CA 1
ATOM 1452 C C . ARG A 1 199 ? 2.505 9.985 4.009 1.00 91.94 199 ARG A C 1
ATOM 1454 O O . ARG A 1 199 ? 1.383 9.497 3.948 1.00 91.94 199 ARG A O 1
ATOM 1461 N N . LEU A 1 200 ? 3.474 9.542 4.797 1.00 93.44 200 LEU A N 1
ATOM 1462 C CA . LEU A 1 200 ? 3.304 8.459 5.748 1.00 93.44 200 LEU A CA 1
ATOM 1463 C C . LEU A 1 200 ? 2.850 9.024 7.091 1.00 93.44 200 LEU A C 1
ATOM 1465 O O . LEU A 1 200 ? 3.510 9.895 7.667 1.00 93.44 200 LEU A O 1
ATOM 1469 N N . GLU A 1 201 ? 1.727 8.525 7.591 1.00 92.25 201 GLU A N 1
ATOM 1470 C CA . GLU A 1 201 ? 1.227 8.843 8.924 1.00 92.25 201 GLU A CA 1
ATOM 1471 C C . GLU A 1 201 ? 1.676 7.778 9.930 1.00 92.25 201 GLU A C 1
ATOM 1473 O O . GLU A 1 201 ? 1.840 6.603 9.588 1.00 92.25 201 GLU A O 1
ATOM 1478 N N . ARG A 1 202 ? 1.865 8.172 11.193 1.00 92.38 202 ARG A N 1
ATOM 1479 C CA . ARG A 1 202 ? 2.143 7.207 12.263 1.00 92.38 202 ARG A CA 1
ATOM 1480 C C . ARG A 1 202 ? 1.043 6.158 12.378 1.00 92.38 202 ARG A C 1
ATOM 1482 O O . ARG A 1 202 ? -0.131 6.472 12.187 1.00 92.38 202 ARG A O 1
ATOM 1489 N N . ASP A 1 203 ? 1.423 4.953 12.788 1.00 88.50 203 ASP A N 1
ATOM 1490 C CA . ASP A 1 203 ? 0.488 3.863 13.088 1.00 88.50 203 ASP A CA 1
ATOM 1491 C C . ASP A 1 203 ? -0.443 3.534 11.899 1.00 88.50 203 ASP A C 1
ATOM 1493 O O . ASP A 1 203 ? -1.556 3.032 12.071 1.00 88.50 203 ASP A O 1
ATOM 1497 N N . THR A 1 204 ? 0.003 3.829 10.675 1.00 89.44 204 THR A N 1
ATOM 1498 C CA . THR A 1 204 ? -0.692 3.471 9.435 1.00 89.44 204 THR A CA 1
ATOM 1499 C C . THR A 1 204 ? 0.128 2.477 8.632 1.00 89.44 204 THR A C 1
ATOM 1501 O O . THR A 1 204 ? 1.352 2.425 8.741 1.00 89.44 204 THR A O 1
ATOM 1504 N N . THR A 1 205 ? -0.568 1.666 7.844 1.00 87.50 205 THR A N 1
ATOM 1505 C CA . THR A 1 205 ? 0.000 0.850 6.776 1.00 87.50 205 THR A CA 1
ATOM 1506 C C . THR A 1 205 ? -0.485 1.425 5.455 1.00 87.50 205 THR A C 1
ATOM 1508 O O . THR A 1 205 ? -1.689 1.559 5.240 1.00 87.50 205 THR A O 1
ATOM 1511 N N . GLN A 1 206 ? 0.447 1.806 4.591 1.00 90.25 206 GLN A N 1
ATOM 1512 C CA . GLN A 1 206 ? 0.168 2.405 3.293 1.00 90.25 206 GLN A CA 1
ATOM 1513 C C . GLN A 1 206 ? 0.721 1.520 2.182 1.00 90.25 206 GLN A C 1
ATOM 1515 O O . GLN A 1 206 ? 1.861 1.066 2.255 1.00 90.25 206 GLN A O 1
ATOM 1520 N N . MET A 1 207 ? -0.057 1.321 1.126 1.00 89.19 207 MET A N 1
ATOM 1521 C CA . MET A 1 207 ? 0.422 0.642 -0.073 1.00 89.19 207 MET A CA 1
ATOM 1522 C C . MET A 1 207 ? 0.856 1.656 -1.133 1.00 89.19 207 MET A C 1
ATOM 1524 O O . MET A 1 207 ? 0.180 2.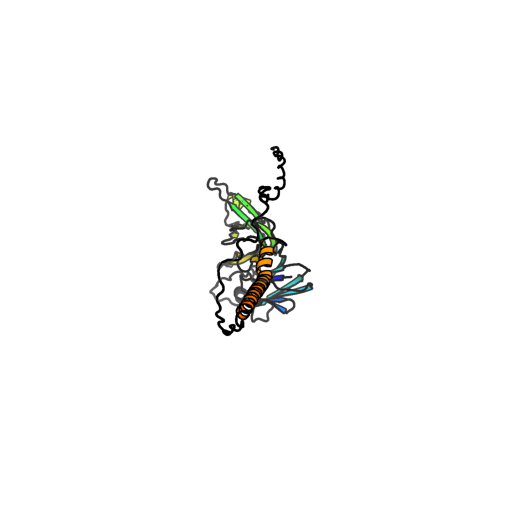660 -1.369 1.00 89.19 207 MET A O 1
ATOM 1528 N N . VAL A 1 208 ? 1.987 1.379 -1.774 1.00 92.88 208 VAL A N 1
ATOM 1529 C CA . VAL A 1 208 ? 2.507 2.102 -2.933 1.00 92.88 208 VAL A CA 1
ATOM 1530 C C . VAL A 1 208 ? 2.562 1.127 -4.099 1.00 92.88 208 VAL A C 1
ATOM 1532 O O . VAL A 1 208 ? 3.319 0.160 -4.068 1.00 92.88 208 VAL A O 1
ATOM 1535 N N . VAL A 1 209 ? 1.759 1.384 -5.125 1.00 92.38 209 VAL A N 1
ATOM 1536 C CA . VAL A 1 209 ? 1.686 0.560 -6.333 1.00 92.38 209 VAL A CA 1
ATOM 1537 C C . VAL A 1 209 ? 2.464 1.251 -7.445 1.00 92.38 209 VAL A C 1
ATOM 1539 O O . VAL A 1 209 ? 2.159 2.381 -7.832 1.00 92.38 209 VAL A O 1
ATOM 1542 N N . LEU A 1 210 ? 3.484 0.565 -7.948 1.00 93.94 210 LEU A N 1
ATOM 1543 C CA . LEU A 1 210 ? 4.246 0.949 -9.130 1.00 93.94 210 LEU A CA 1
ATOM 1544 C C . LEU A 1 210 ? 3.626 0.217 -10.320 1.00 93.94 210 LEU A C 1
ATOM 1546 O O . LEU A 1 210 ? 3.542 -1.003 -10.289 1.00 93.94 210 LEU A O 1
ATOM 1550 N N . THR A 1 211 ? 3.160 0.923 -11.345 1.00 91.81 211 THR A N 1
ATOM 1551 C CA . THR A 1 211 ? 2.539 0.290 -12.520 1.00 91.81 211 THR A CA 1
ATOM 1552 C C . THR A 1 211 ? 2.883 1.036 -13.800 1.00 91.81 211 THR A C 1
ATOM 1554 O O . THR A 1 211 ? 3.514 2.092 -13.771 1.00 91.81 211 THR A O 1
ATOM 1557 N N . SER A 1 212 ? 2.514 0.473 -14.942 1.00 88.69 212 SER A N 1
ATOM 1558 C CA . SER A 1 212 ? 2.760 1.069 -16.244 1.00 88.69 212 SER A CA 1
ATOM 1559 C C . SER A 1 212 ? 1.600 1.967 -16.667 1.00 88.69 212 SER A C 1
ATOM 1561 O O . SER A 1 212 ? 0.429 1.648 -16.484 1.00 88.69 212 SER A O 1
ATOM 1563 N N . ILE A 1 213 ? 1.934 3.093 -17.287 1.00 85.06 213 ILE A N 1
ATOM 1564 C CA . ILE A 1 213 ? 0.995 3.939 -18.018 1.00 85.06 213 ILE A CA 1
ATOM 1565 C C . ILE A 1 213 ? 1.489 4.088 -19.450 1.00 85.06 213 ILE A C 1
ATOM 1567 O O . ILE A 1 213 ? 2.676 4.307 -19.689 1.00 85.06 213 ILE A O 1
ATOM 1571 N N . ARG A 1 214 ? 0.589 3.985 -20.427 1.00 81.50 214 ARG A N 1
ATOM 1572 C CA . ARG A 1 214 ? 0.946 4.270 -21.815 1.00 81.50 214 ARG A CA 1
ATOM 1573 C C . ARG A 1 214 ? 0.925 5.779 -22.029 1.00 81.50 214 ARG A C 1
ATOM 1575 O O . ARG A 1 214 ? -0.104 6.421 -21.876 1.00 81.50 214 ARG A O 1
ATOM 1582 N N . GLN A 1 215 ? 2.054 6.363 -22.393 1.00 84.88 215 GLN A N 1
ATOM 1583 C CA . GLN A 1 215 ? 2.127 7.775 -22.750 1.00 84.88 215 GLN A CA 1
ATOM 1584 C C . GLN A 1 215 ? 1.544 8.011 -24.157 1.00 84.88 215 GLN A C 1
ATOM 1586 O O . GLN A 1 215 ? 1.423 7.062 -24.940 1.00 84.88 215 GLN A O 1
ATOM 1591 N N . PRO A 1 216 ? 1.160 9.254 -24.518 1.00 82.25 216 PRO A N 1
ATOM 1592 C CA . PRO A 1 216 ? 0.605 9.569 -25.840 1.00 82.25 216 PRO A CA 1
ATOM 1593 C C . PRO A 1 216 ? 1.494 9.186 -27.029 1.00 82.25 216 PRO A C 1
ATOM 1595 O O . PRO A 1 216 ? 0.990 8.983 -28.130 1.00 82.25 216 PRO A O 1
ATOM 1598 N N . ASP A 1 217 ? 2.803 9.074 -26.810 1.00 85.25 217 ASP A N 1
ATOM 1599 C CA . ASP A 1 217 ? 3.787 8.607 -27.792 1.00 85.25 217 ASP A CA 1
ATOM 1600 C C . ASP A 1 217 ? 3.830 7.071 -27.940 1.00 85.25 217 ASP A C 1
ATOM 1602 O O . ASP A 1 217 ? 4.566 6.539 -28.771 1.00 85.25 217 ASP A O 1
ATOM 1606 N N . GLY A 1 218 ? 3.021 6.351 -27.159 1.00 82.75 218 GLY A N 1
ATOM 1607 C CA . GLY A 1 218 ? 2.935 4.898 -27.136 1.00 82.75 218 GLY A CA 1
ATOM 1608 C C . GLY A 1 218 ? 3.962 4.216 -26.230 1.00 82.75 218 GLY A C 1
ATOM 1609 O O . GLY A 1 218 ? 3.879 2.993 -26.083 1.00 82.75 218 GLY A O 1
ATOM 1610 N N . VAL A 1 219 ? 4.884 4.964 -25.616 1.00 87.12 219 VAL A N 1
ATOM 1611 C CA . VAL A 1 219 ? 5.905 4.441 -24.699 1.00 87.12 219 VAL A CA 1
ATOM 1612 C C . VAL A 1 219 ? 5.277 4.154 -23.335 1.00 87.12 219 VAL A C 1
ATOM 1614 O O . VAL A 1 219 ? 4.402 4.881 -22.869 1.00 87.12 219 VAL A O 1
ATOM 1617 N N . LEU A 1 220 ? 5.704 3.072 -22.685 1.00 86.00 220 LEU A N 1
ATOM 1618 C CA . LEU A 1 220 ? 5.299 2.783 -21.312 1.00 86.00 220 LEU A CA 1
ATOM 1619 C C . LEU A 1 220 ? 6.130 3.632 -20.345 1.00 86.00 220 LEU A C 1
ATOM 1621 O O . LEU A 1 220 ? 7.352 3.523 -20.309 1.00 86.00 220 LEU A O 1
ATOM 1625 N N . GLY A 1 221 ? 5.458 4.480 -19.574 1.00 89.88 221 GLY A N 1
ATOM 1626 C CA . GLY A 1 221 ? 6.021 5.192 -18.434 1.00 89.88 221 GLY A CA 1
ATOM 1627 C C . GLY A 1 221 ? 5.676 4.502 -17.120 1.00 89.88 221 GLY A C 1
ATOM 1628 O O . GLY A 1 221 ? 4.717 3.732 -17.046 1.00 89.88 221 GLY A O 1
ATOM 1629 N N . LEU A 1 222 ? 6.440 4.807 -16.075 1.00 91.81 222 LEU A N 1
ATOM 1630 C CA . LEU A 1 222 ? 6.077 4.442 -14.714 1.00 91.81 222 LEU A CA 1
ATOM 1631 C C . LEU A 1 222 ? 5.000 5.400 -14.195 1.00 91.81 222 LEU A C 1
ATOM 1633 O O . LEU A 1 222 ? 5.151 6.619 -14.251 1.00 91.81 222 LEU A O 1
ATOM 1637 N N . GLN A 1 223 ? 3.953 4.833 -13.617 1.00 90.62 223 GLN A N 1
ATOM 1638 C CA . GLN A 1 223 ? 2.959 5.529 -12.824 1.00 90.62 223 GLN A CA 1
ATOM 1639 C C . GLN A 1 223 ? 3.050 5.031 -11.382 1.00 90.62 223 GLN A C 1
ATOM 1641 O O . GLN A 1 223 ? 3.086 3.827 -11.124 1.00 90.62 223 GLN A O 1
ATOM 1646 N N . ILE A 1 224 ? 3.090 5.968 -10.437 1.00 91.06 224 ILE A N 1
ATOM 1647 C CA . ILE A 1 224 ? 3.153 5.663 -9.009 1.00 91.06 224 ILE A CA 1
ATOM 1648 C C . ILE A 1 224 ? 1.819 6.042 -8.380 1.00 91.06 224 ILE A C 1
ATOM 1650 O O . ILE A 1 224 ? 1.348 7.170 -8.545 1.00 91.06 224 ILE A O 1
ATOM 1654 N N . TYR A 1 225 ? 1.233 5.106 -7.646 1.00 88.06 225 TYR A N 1
ATOM 1655 C CA . TYR A 1 225 ? 0.004 5.309 -6.898 1.00 88.06 225 TYR A CA 1
ATOM 1656 C C . TYR A 1 225 ? 0.265 5.102 -5.421 1.00 88.06 225 TYR A C 1
ATOM 1658 O O . TYR A 1 225 ? 0.678 4.029 -4.988 1.00 88.06 225 TYR A O 1
ATOM 1666 N N . ALA A 1 226 ? 0.058 6.164 -4.657 1.00 82.31 226 ALA A N 1
ATOM 1667 C CA . ALA A 1 226 ? 0.367 6.204 -3.245 1.00 82.31 226 ALA A CA 1
ATOM 1668 C C . ALA A 1 226 ? -0.556 7.216 -2.556 1.00 82.31 226 ALA A C 1
ATOM 1670 O O . ALA A 1 226 ? -0.607 8.378 -2.951 1.00 82.31 226 ALA A O 1
ATOM 1671 N N . GLY A 1 227 ? -1.271 6.780 -1.517 1.00 68.00 227 GLY A N 1
ATOM 1672 C CA . GLY A 1 227 ? -2.139 7.648 -0.707 1.00 68.00 227 GLY A CA 1
ATOM 1673 C C . GLY A 1 227 ? -3.638 7.463 -0.951 1.00 68.00 227 GLY A C 1
ATOM 1674 O O . GLY A 1 227 ? -4.054 6.593 -1.712 1.00 68.00 227 GLY A O 1
ATOM 1675 N N . GLY A 1 228 ? -4.446 8.263 -0.246 1.00 70.00 228 GLY A N 1
ATOM 1676 C CA . GLY A 1 228 ? -5.910 8.190 -0.281 1.00 70.00 228 GLY A CA 1
ATOM 1677 C C . GLY A 1 228 ? -6.448 6.890 0.320 1.00 70.00 228 GLY A C 1
ATOM 1678 O O . GLY A 1 228 ? -6.137 6.557 1.463 1.00 70.00 228 GLY A O 1
ATOM 1679 N N . ASP A 1 229 ? -7.223 6.152 -0.473 1.00 63.03 229 ASP A N 1
ATOM 1680 C CA . ASP A 1 229 ? -7.915 4.919 -0.067 1.00 63.03 229 ASP A CA 1
ATOM 1681 C C . ASP A 1 229 ? -6.969 3.719 0.150 1.00 63.03 229 ASP A C 1
ATOM 1683 O O . ASP A 1 229 ? -7.369 2.698 0.703 1.00 63.03 229 ASP A O 1
ATOM 1687 N N . LEU A 1 230 ? -5.689 3.847 -0.226 1.00 64.62 230 LEU A N 1
ATOM 1688 C CA . LEU A 1 230 ? -4.639 2.842 0.011 1.00 64.62 230 LEU A CA 1
ATOM 1689 C C . LEU A 1 230 ? -3.958 2.980 1.383 1.00 64.62 230 LEU A C 1
ATOM 1691 O O . LEU A 1 230 ? -2.913 2.372 1.627 1.00 64.62 230 LEU A O 1
ATOM 1695 N N . VAL A 1 231 ? -4.516 3.807 2.269 1.00 71.69 231 VAL A N 1
ATOM 1696 C CA . VAL A 1 231 ? -4.044 3.982 3.644 1.00 71.69 231 VAL A CA 1
ATOM 1697 C C . VAL A 1 231 ? -4.979 3.244 4.590 1.00 71.69 231 VAL A C 1
ATOM 1699 O O . VAL A 1 231 ? -6.176 3.512 4.660 1.00 71.69 231 VAL A O 1
ATOM 1702 N N . THR A 1 232 ? -4.411 2.331 5.367 1.00 70.75 232 THR A N 1
ATOM 1703 C CA . THR A 1 232 ? -5.126 1.559 6.382 1.00 70.75 232 THR A CA 1
ATOM 1704 C C . THR A 1 232 ? -4.547 1.852 7.754 1.00 70.75 232 THR A C 1
ATOM 1706 O O . THR A 1 232 ? -3.338 1.991 7.918 1.00 70.75 232 THR A O 1
ATOM 1709 N N . GLN A 1 233 ? -5.398 1.922 8.775 1.00 69.25 233 GLN A N 1
ATOM 1710 C CA . GLN A 1 233 ? -4.916 1.978 10.152 1.00 69.25 233 GLN A CA 1
ATOM 1711 C C . GLN A 1 233 ? -4.245 0.653 10.522 1.00 69.25 233 GLN A C 1
ATOM 1713 O O . GLN A 1 233 ? -4.855 -0.410 10.386 1.00 69.25 233 GLN A O 1
ATOM 1718 N N . ALA A 1 234 ? -3.004 0.715 11.009 1.00 64.12 234 ALA A N 1
ATOM 1719 C CA . ALA A 1 234 ? -2.391 -0.455 11.617 1.00 64.12 234 ALA A CA 1
ATOM 1720 C C . ALA A 1 234 ? -3.213 -0.851 12.851 1.00 64.12 234 ALA A C 1
ATOM 1722 O O . ALA A 1 234 ? -3.859 -0.008 13.489 1.00 64.12 234 ALA A O 1
ATOM 1723 N N . SER A 1 235 ? -3.218 -2.139 13.192 1.00 61.06 235 SER A N 1
ATOM 1724 C CA . SER A 1 235 ? -3.860 -2.568 14.429 1.00 61.06 235 SER A CA 1
ATOM 1725 C C . SER A 1 235 ? -3.235 -1.816 15.601 1.00 61.06 235 SER A C 1
ATOM 1727 O O . SER A 1 235 ? -2.015 -1.707 15.726 1.00 61.06 235 SER A O 1
ATOM 1729 N N . ALA A 1 236 ? -4.081 -1.235 16.450 1.00 58.81 236 ALA A N 1
ATOM 1730 C CA . ALA A 1 236 ? -3.580 -0.555 17.629 1.00 58.81 236 ALA A CA 1
ATOM 1731 C C . ALA A 1 236 ? -2.917 -1.596 18.537 1.00 58.81 236 ALA A C 1
ATOM 1733 O O . ALA A 1 236 ? -3.539 -2.609 18.870 1.00 58.81 236 ALA A O 1
ATOM 1734 N N . GLU A 1 237 ? -1.678 -1.333 18.959 1.00 65.00 237 GLU A N 1
ATOM 1735 C CA . GLU A 1 237 ? -0.998 -2.180 19.935 1.00 65.00 237 GLU A CA 1
ATOM 1736 C C . GLU A 1 237 ? -1.912 -2.356 21.154 1.00 65.00 237 GLU A C 1
ATOM 1738 O O . GLU A 1 237 ? -2.470 -1.384 21.690 1.00 65.00 237 GLU A O 1
ATOM 1743 N N . PHE A 1 238 ? -2.116 -3.609 21.562 1.00 54.16 238 PHE A N 1
ATOM 1744 C CA . PHE A 1 238 ? -2.973 -3.934 22.692 1.00 54.16 238 PHE A CA 1
ATOM 1745 C C . PHE A 1 238 ? -2.442 -3.238 23.950 1.00 54.16 238 PHE A C 1
ATOM 1747 O O . PHE A 1 238 ? -1.342 -3.520 24.414 1.00 54.16 238 PHE A O 1
ATOM 1754 N N . GLY A 1 239 ? -3.234 -2.319 24.507 1.00 61.78 239 GLY A N 1
ATOM 1755 C CA . GLY A 1 239 ? -2.830 -1.519 25.666 1.00 61.78 239 GLY A CA 1
ATOM 1756 C C . GLY A 1 239 ? -2.123 -0.201 25.337 1.00 61.78 239 GLY A C 1
ATOM 1757 O O . GLY A 1 239 ? -1.732 0.505 26.267 1.00 61.78 239 GLY A O 1
ATOM 1758 N N . SER A 1 240 ? -2.010 0.188 24.061 1.00 71.50 240 SER A N 1
ATOM 1759 C CA . SER A 1 240 ? -1.527 1.528 23.710 1.00 71.50 240 SER A CA 1
ATOM 1760 C C . SER A 1 240 ? -2.390 2.611 24.381 1.00 71.50 240 SER A C 1
ATOM 1762 O O . SER A 1 240 ? -3.613 2.451 24.488 1.00 71.50 240 SER A O 1
ATOM 1764 N N . PRO A 1 241 ? -1.810 3.748 24.817 1.00 77.50 241 PRO A N 1
ATOM 1765 C CA . PRO A 1 241 ? -2.576 4.835 25.430 1.00 77.50 241 PRO A CA 1
ATOM 1766 C C . PRO A 1 241 ? -3.739 5.319 24.555 1.00 77.50 241 PRO A C 1
ATOM 1768 O O . PRO A 1 241 ? -4.783 5.711 25.074 1.00 77.50 241 PRO A O 1
ATOM 1771 N N . VAL A 1 242 ? -3.580 5.248 23.228 1.00 72.25 242 VAL A N 1
ATOM 1772 C CA . VAL A 1 242 ? -4.628 5.571 22.254 1.00 72.25 242 VAL A CA 1
ATOM 1773 C C . VAL A 1 242 ? -5.750 4.533 22.281 1.00 72.25 242 VAL A C 1
ATOM 1775 O O . VAL A 1 242 ? -6.907 4.927 22.408 1.00 72.25 242 VAL A O 1
ATOM 1778 N N . ALA A 1 243 ? -5.445 3.230 22.233 1.00 70.75 243 ALA A N 1
ATOM 1779 C CA . ALA A 1 243 ? -6.456 2.168 22.305 1.00 70.75 243 ALA A CA 1
ATOM 1780 C C . ALA A 1 243 ? -7.212 2.177 23.643 1.00 70.75 243 ALA A C 1
ATOM 1782 O O . ALA A 1 243 ? -8.439 2.041 23.685 1.00 70.75 243 ALA A O 1
ATOM 1783 N N . VAL A 1 244 ? -6.490 2.393 24.747 1.00 81.75 244 VAL A N 1
ATOM 1784 C CA . VAL A 1 244 ? -7.084 2.552 26.081 1.00 81.75 244 VAL A CA 1
ATOM 1785 C C . VAL A 1 244 ? -7.970 3.795 26.113 1.00 81.75 244 VAL A C 1
ATOM 1787 O O . VAL A 1 244 ? -9.112 3.718 26.562 1.00 81.75 244 VAL A O 1
ATOM 1790 N N . GLY A 1 245 ? -7.492 4.919 25.573 1.00 82.94 245 GLY A N 1
ATOM 1791 C CA . GLY A 1 245 ? -8.267 6.148 25.436 1.00 82.94 245 GLY A CA 1
ATOM 1792 C C . GLY A 1 245 ? -9.550 5.946 24.629 1.00 82.94 245 GLY A C 1
ATOM 1793 O O . GLY A 1 245 ? -10.627 6.281 25.112 1.00 82.94 245 GLY A O 1
ATOM 1794 N N . GLN A 1 246 ? -9.473 5.338 23.443 1.00 79.62 246 GLN A N 1
ATOM 1795 C CA . GLN A 1 246 ? -10.644 5.020 22.618 1.00 79.62 246 GLN A CA 1
ATOM 1796 C C . GLN A 1 246 ? -11.633 4.125 23.363 1.00 79.62 246 GLN A C 1
ATOM 1798 O O . GLN A 1 246 ? -12.828 4.403 23.367 1.00 79.62 246 GLN A O 1
ATOM 1803 N N . THR A 1 247 ? -11.152 3.090 24.049 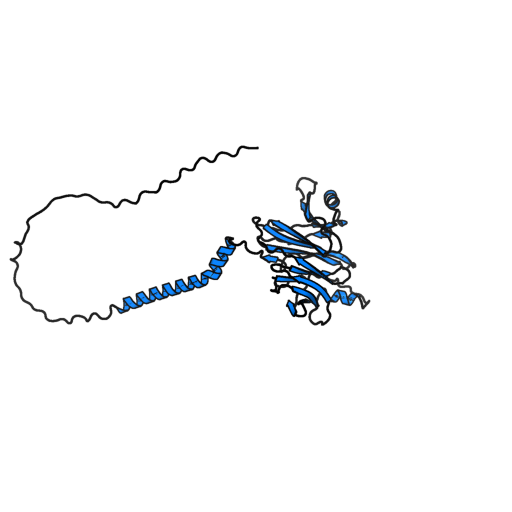1.00 84.38 247 THR A N 1
ATOM 1804 C CA . THR A 1 247 ? -12.021 2.203 24.829 1.00 84.38 247 THR A CA 1
ATOM 1805 C C . THR A 1 247 ? -12.730 2.982 25.943 1.00 84.38 247 THR A C 1
ATOM 1807 O O . THR A 1 247 ? -13.952 2.906 26.072 1.00 84.38 247 THR A O 1
ATOM 1810 N N . LEU A 1 248 ? -11.998 3.803 26.702 1.00 84.69 248 LEU A N 1
ATOM 1811 C CA . LEU A 1 248 ? -12.558 4.642 27.766 1.00 84.69 248 LEU A CA 1
ATOM 1812 C C . LEU A 1 248 ? -13.566 5.679 27.242 1.00 84.69 248 LEU A C 1
ATOM 1814 O O . LEU A 1 248 ? -14.621 5.867 27.845 1.00 84.69 248 LEU A O 1
ATOM 1818 N N . PHE A 1 249 ? -13.286 6.331 26.114 1.00 84.12 249 PHE A N 1
ATOM 1819 C CA . PHE A 1 249 ? -14.129 7.410 25.591 1.00 84.12 249 PHE A CA 1
ATOM 1820 C C . PHE A 1 249 ? -15.250 6.951 24.656 1.00 84.12 249 PHE A C 1
ATOM 1822 O O . PHE A 1 249 ? -16.215 7.687 24.488 1.00 84.12 249 PHE A O 1
ATOM 1829 N N . ILE A 1 250 ? -15.172 5.767 24.052 1.00 84.75 250 ILE A N 1
ATOM 1830 C CA . ILE A 1 250 ? -16.215 5.268 23.143 1.00 84.75 250 ILE A CA 1
ATOM 1831 C C . ILE A 1 250 ? -17.100 4.262 23.872 1.00 84.75 250 ILE A C 1
ATOM 1833 O O . ILE A 1 250 ? -18.319 4.420 23.898 1.00 84.75 250 ILE A O 1
ATOM 1837 N N . GLN A 1 251 ? -16.502 3.250 24.506 1.00 84.38 251 GLN A N 1
ATOM 1838 C CA . GLN A 1 251 ? -17.279 2.194 25.159 1.00 84.38 251 GLN A CA 1
ATOM 1839 C C . GLN A 1 251 ? -17.784 2.617 26.539 1.00 84.38 251 GLN A C 1
ATOM 1841 O O . GLN A 1 251 ? -18.911 2.283 26.897 1.00 84.38 251 GLN A O 1
ATOM 1846 N N . TYR A 1 252 ? -16.989 3.371 27.308 1.00 89.75 252 TYR A N 1
ATOM 1847 C CA . TYR A 1 252 ? -17.345 3.725 28.689 1.00 89.75 252 TYR A CA 1
ATOM 1848 C C . TYR A 1 252 ? -17.966 5.115 28.862 1.00 89.75 252 TYR A C 1
ATOM 1850 O O . TYR A 1 252 ? -18.562 5.379 29.908 1.00 89.75 252 TYR A O 1
ATOM 1858 N N . LEU A 1 253 ? -17.937 5.978 27.844 1.00 91.94 253 LEU A N 1
ATOM 1859 C CA . LEU A 1 253 ? -18.541 7.312 27.926 1.00 91.94 253 LEU A CA 1
ATOM 1860 C C . LEU A 1 253 ? -20.064 7.253 28.053 1.00 91.94 253 LEU A C 1
ATOM 1862 O O . LEU A 1 253 ? -20.632 7.939 28.902 1.00 91.94 253 LEU A O 1
ATOM 1866 N N . LEU A 1 254 ? -20.731 6.407 27.265 1.00 92.00 254 LEU A N 1
ATOM 1867 C CA . LEU A 1 254 ? -22.189 6.281 27.310 1.00 92.00 254 LEU A CA 1
ATOM 1868 C C . LEU A 1 254 ? -22.683 5.676 28.645 1.00 92.00 254 LEU A C 1
ATOM 1870 O O . LEU A 1 254 ? -23.570 6.268 29.268 1.00 92.00 254 LEU A O 1
ATOM 1874 N N . PRO A 1 255 ? -22.078 4.592 29.176 1.00 88.75 255 PRO A N 1
ATOM 1875 C CA . PRO A 1 255 ? -22.339 4.136 30.542 1.00 88.75 255 PRO A CA 1
ATOM 1876 C C . PRO A 1 255 ? -22.099 5.215 31.607 1.00 88.75 255 PRO A C 1
ATOM 1878 O O . PRO A 1 255 ? -22.921 5.380 32.509 1.00 88.75 255 PRO A O 1
ATOM 1881 N N . PHE A 1 256 ? -21.015 5.989 31.498 1.00 94.62 256 PHE A N 1
ATOM 1882 C CA . PHE A 1 256 ? -20.709 7.054 32.455 1.00 94.62 256 PHE A CA 1
ATOM 1883 C C . PHE A 1 256 ? -21.769 8.163 32.440 1.00 94.62 256 PHE A C 1
ATOM 1885 O O . PHE A 1 256 ? -22.226 8.603 33.496 1.00 94.62 256 PHE A O 1
ATOM 1892 N N . GLN A 1 257 ? -22.230 8.564 31.252 1.00 95.50 257 GLN A N 1
ATOM 1893 C CA . GLN A 1 257 ? -23.330 9.517 31.101 1.00 95.50 257 GLN A CA 1
ATOM 1894 C C . GLN A 1 257 ? -24.629 8.997 31.724 1.00 95.50 257 GLN A C 1
ATOM 1896 O O . GLN A 1 257 ? -25.327 9.755 32.396 1.00 95.50 257 GLN A O 1
ATOM 1901 N N . MET A 1 258 ? -24.939 7.706 31.575 1.00 96.75 258 MET A N 1
ATOM 1902 C CA . MET A 1 258 ? -26.114 7.116 32.221 1.00 96.75 258 MET A CA 1
ATOM 1903 C C . MET A 1 258 ? -26.021 7.155 33.745 1.00 96.75 258 MET A C 1
ATOM 1905 O O . MET A 1 258 ? -26.986 7.545 34.401 1.00 96.75 258 MET A O 1
ATOM 1909 N N . VAL A 1 259 ? -24.864 6.818 34.317 1.00 97.25 259 VAL A N 1
ATOM 1910 C CA . VAL A 1 259 ? -24.652 6.919 35.769 1.00 97.25 259 VAL A CA 1
ATOM 1911 C C . VAL A 1 259 ? -24.786 8.369 36.239 1.00 97.25 259 VAL A C 1
ATOM 1913 O O . VAL A 1 259 ? -25.438 8.620 37.250 1.00 97.25 259 VAL A O 1
ATOM 1916 N N . ALA A 1 260 ? -24.253 9.336 35.489 1.00 97.25 260 ALA A N 1
ATOM 1917 C CA . ALA A 1 260 ? -24.396 10.755 35.810 1.00 97.25 260 ALA A CA 1
ATOM 1918 C C . ALA A 1 260 ? -25.868 11.212 35.804 1.00 97.25 260 ALA A C 1
ATOM 1920 O O . ALA A 1 260 ? -26.298 11.910 36.722 1.00 97.25 260 ALA A O 1
ATOM 1921 N N . ILE A 1 261 ? -26.662 10.773 34.821 1.00 98.12 261 ILE A N 1
ATOM 1922 C CA . ILE A 1 261 ? -28.105 11.057 34.756 1.00 98.12 261 ILE A CA 1
ATOM 1923 C C . ILE A 1 261 ? -28.847 10.396 35.923 1.00 98.12 261 ILE A C 1
ATOM 1925 O O . ILE A 1 261 ? -29.715 11.026 36.527 1.00 98.12 261 ILE A O 1
ATOM 1929 N N . LEU A 1 262 ? -28.495 9.158 36.280 1.00 98.00 262 LEU A N 1
ATOM 1930 C CA . LEU A 1 262 ? -29.081 8.463 37.429 1.00 98.00 262 LEU A CA 1
ATOM 1931 C C . LEU A 1 262 ? -28.775 9.185 38.746 1.00 98.00 262 LEU A C 1
ATOM 1933 O O . LEU A 1 262 ? -29.674 9.367 39.566 1.00 98.00 262 LEU A O 1
ATOM 1937 N N . LEU A 1 263 ? -27.536 9.642 38.935 1.00 98.12 263 LEU A N 1
ATOM 1938 C CA . LEU A 1 263 ? -27.141 10.421 40.110 1.00 98.12 263 LEU A CA 1
ATOM 1939 C C . LEU A 1 263 ? -27.865 11.769 40.166 1.00 98.12 263 LEU A C 1
ATOM 1941 O O . LEU A 1 263 ? -28.356 12.161 41.226 1.00 98.12 263 LEU A O 1
ATOM 1945 N N . LEU A 1 264 ? -27.995 12.452 39.027 1.00 98.25 264 LEU A N 1
ATOM 1946 C CA . LEU A 1 264 ? -28.752 13.697 38.932 1.00 98.25 264 LEU A CA 1
ATOM 1947 C C . LEU A 1 264 ? -30.228 13.477 39.296 1.00 98.25 264 LEU A C 1
ATOM 1949 O O . LEU A 1 264 ? -30.783 14.216 40.109 1.00 98.25 264 LEU A O 1
ATOM 1953 N N . ALA A 1 265 ? -30.852 12.433 38.745 1.00 98.06 265 ALA A N 1
ATOM 1954 C CA . ALA A 1 265 ? -32.234 12.074 39.044 1.00 98.06 265 ALA A CA 1
ATOM 1955 C C . ALA A 1 265 ? -32.430 11.740 40.531 1.00 98.06 265 ALA A C 1
ATOM 1957 O O . ALA A 1 265 ? -33.404 12.189 41.138 1.00 98.06 265 ALA A O 1
ATOM 1958 N N . ALA A 1 266 ? -31.487 11.015 41.140 1.00 98.00 266 ALA A N 1
ATOM 1959 C CA . ALA A 1 266 ? -31.508 10.713 42.568 1.00 98.00 266 ALA A CA 1
ATOM 1960 C C . ALA A 1 266 ? -31.441 11.990 43.422 1.00 98.00 266 ALA A C 1
ATOM 1962 O O . ALA A 1 266 ? -32.234 12.149 44.352 1.00 98.00 266 ALA A O 1
ATOM 1963 N N . MET A 1 267 ? -30.556 12.931 43.080 1.00 98.00 267 MET A N 1
ATOM 1964 C CA . MET A 1 267 ? -30.420 14.199 43.801 1.00 98.00 267 MET A CA 1
ATOM 1965 C C . MET A 1 267 ? -31.700 15.046 43.717 1.00 98.00 267 MET A C 1
ATOM 1967 O O . MET A 1 267 ? -32.168 15.559 44.735 1.00 98.00 267 MET A O 1
ATOM 1971 N N . VAL A 1 268 ? -32.317 15.133 42.532 1.00 97.19 268 VAL A N 1
ATOM 1972 C CA . VAL A 1 268 ? -33.617 15.802 42.349 1.00 97.19 268 VAL A CA 1
ATOM 1973 C C . VAL A 1 268 ? -34.706 15.113 43.175 1.00 97.19 268 VAL A C 1
ATOM 1975 O O . VAL A 1 268 ? -35.484 15.790 43.846 1.00 97.19 268 VAL A O 1
ATOM 1978 N N . GLY A 1 269 ? -34.737 13.777 43.182 1.00 96.50 269 GLY A N 1
ATOM 1979 C CA . GLY A 1 269 ? -35.681 12.997 43.983 1.00 96.50 269 GLY A CA 1
ATOM 1980 C C . GLY A 1 269 ? -35.595 13.313 45.478 1.00 96.50 269 GLY A C 1
ATOM 1981 O O . GLY A 1 269 ? -36.625 13.518 46.121 1.00 96.50 269 GLY A O 1
ATOM 1982 N N . VAL A 1 270 ? -34.378 13.431 46.018 1.00 96.81 270 VAL A N 1
ATOM 1983 C CA . VAL A 1 270 ? -34.149 13.802 47.425 1.00 96.81 270 VAL A CA 1
ATOM 1984 C C . VAL A 1 270 ? -34.650 15.217 47.720 1.00 96.81 270 VAL A C 1
ATOM 1986 O O . VAL A 1 270 ? -35.358 15.410 48.705 1.00 96.81 270 VAL A O 1
ATOM 1989 N N . ILE A 1 271 ? -34.343 16.194 46.862 1.00 95.00 271 ILE A N 1
ATOM 1990 C CA . ILE A 1 271 ? -34.783 17.590 47.037 1.00 95.00 271 ILE A CA 1
ATOM 1991 C C . ILE A 1 271 ? -36.315 17.691 47.029 1.00 95.00 271 ILE A C 1
ATOM 1993 O O . ILE A 1 271 ? -36.907 18.364 47.871 1.00 95.00 271 ILE A O 1
ATOM 1997 N N . VAL A 1 272 ? -36.987 16.997 46.108 1.00 94.62 272 VAL A N 1
ATOM 1998 C CA . VAL A 1 272 ? -38.459 16.992 46.050 1.00 94.62 272 VAL A CA 1
ATOM 1999 C C . VAL A 1 272 ? -39.064 16.363 47.308 1.00 94.62 272 VAL A C 1
ATOM 2001 O O . VAL A 1 272 ? -40.104 16.824 47.786 1.00 94.62 272 VAL A O 1
ATOM 2004 N N . LEU A 1 273 ? -38.421 15.330 47.860 1.00 91.56 273 LEU A N 1
ATOM 2005 C CA . LEU A 1 273 ? -38.878 14.670 49.079 1.00 91.56 273 LEU A CA 1
ATOM 2006 C C . LEU A 1 273 ? -38.756 15.587 50.303 1.00 91.56 273 LEU A C 1
ATOM 2008 O O . LEU A 1 273 ? -39.685 15.650 51.107 1.00 91.56 273 LEU A O 1
ATOM 2012 N N . THR A 1 274 ? -37.649 16.324 50.432 1.00 90.00 274 THR A N 1
ATOM 2013 C CA . THR A 1 274 ? -37.437 17.237 51.564 1.00 90.00 274 THR A CA 1
ATOM 2014 C C . THR A 1 274 ? -38.334 18.471 51.488 1.00 90.00 274 THR A C 1
ATOM 2016 O O . THR A 1 274 ? -38.908 18.846 52.507 1.00 90.00 274 THR A O 1
ATOM 2019 N N . LEU A 1 275 ? -38.567 19.042 50.297 1.00 83.44 275 LEU A N 1
ATOM 2020 C CA . LEU A 1 275 ? -39.481 20.184 50.134 1.00 83.44 275 LEU A CA 1
ATOM 2021 C C . LEU A 1 275 ? -40.944 19.856 50.475 1.00 83.44 275 LEU A C 1
ATOM 2023 O O . LEU A 1 275 ? -41.677 20.733 50.922 1.00 83.44 275 LEU A O 1
ATOM 2027 N N . ARG A 1 276 ? -41.390 18.607 50.289 1.00 71.19 276 ARG A N 1
ATOM 2028 C CA . ARG A 1 276 ? -42.765 18.192 50.632 1.00 71.19 276 ARG A CA 1
ATOM 2029 C C . ARG A 1 276 ? -42.964 17.880 52.119 1.00 71.19 276 ARG A C 1
ATOM 2031 O O . ARG A 1 276 ? -44.105 17.780 52.563 1.00 71.19 276 ARG A O 1
ATOM 2038 N N . GLY A 1 277 ? -41.885 17.730 52.888 1.00 62.56 277 GLY A N 1
ATOM 2039 C CA . GLY A 1 277 ? -41.937 17.388 54.312 1.00 62.56 277 GLY A CA 1
ATOM 2040 C C . GLY A 1 277 ? -42.351 18.536 55.240 1.00 62.56 277 GLY A C 1
ATOM 2041 O O . GLY A 1 277 ? -42.742 18.276 56.375 1.00 62.56 277 GLY A O 1
ATOM 2042 N N . GLU A 1 278 ? -42.309 19.791 54.783 1.00 59.38 278 GLU A N 1
ATOM 2043 C CA . GLU A 1 278 ? -42.550 20.962 55.645 1.00 59.38 278 GLU A CA 1
ATOM 2044 C C . GLU A 1 278 ? -44.004 21.480 55.645 1.00 59.38 278 GLU A C 1
ATOM 2046 O O . GLU A 1 278 ? -44.344 22.355 56.442 1.00 59.38 278 GLU A O 1
ATOM 2051 N N . GLU A 1 279 ? -44.911 20.937 54.822 1.00 59.00 279 GLU A N 1
ATOM 2052 C CA . GLU A 1 279 ? -46.224 21.573 54.601 1.00 59.00 279 GLU A CA 1
ATOM 2053 C C . GLU A 1 279 ? -47.349 21.172 55.583 1.00 59.00 279 GLU A C 1
ATOM 2055 O O . GLU A 1 279 ? -48.469 21.649 55.446 1.00 59.00 279 GLU A O 1
ATOM 2060 N N . HIS A 1 280 ? -47.121 20.342 56.607 1.00 55.41 280 HIS A N 1
ATOM 2061 C CA . HIS A 1 280 ? -48.203 19.930 57.527 1.00 55.41 280 HIS A CA 1
ATOM 2062 C C . HIS A 1 280 ? -47.820 19.948 59.015 1.00 55.41 280 HIS A C 1
ATOM 2064 O O . HIS A 1 280 ? -48.099 19.009 59.758 1.00 55.41 280 HIS A O 1
ATOM 2070 N N . VAL A 1 281 ? -47.264 21.062 59.502 1.00 62.00 281 VAL A N 1
ATOM 2071 C CA . VAL A 1 281 ? -47.395 21.390 60.932 1.00 62.00 281 VAL A CA 1
ATOM 2072 C C . VAL A 1 281 ? -48.673 22.218 61.107 1.00 62.00 281 VAL A C 1
ATOM 2074 O O . VAL A 1 281 ? -48.678 23.406 60.767 1.00 62.00 281 VAL A O 1
ATOM 2077 N N . PRO A 1 282 ? -49.786 21.640 61.607 1.00 57.12 282 PRO A N 1
ATOM 2078 C CA . PRO A 1 282 ? -50.984 22.413 61.884 1.00 57.12 282 PRO A CA 1
ATOM 2079 C C . PRO A 1 282 ? -50.634 23.496 62.902 1.00 57.12 282 PRO A C 1
ATOM 2081 O O . PRO A 1 282 ? -50.210 23.217 64.023 1.00 57.12 282 PRO A O 1
ATOM 2084 N N . LYS A 1 283 ? -50.802 24.752 62.478 1.00 61.06 283 LYS A N 1
ATOM 2085 C CA . LYS A 1 283 ? -50.686 25.954 63.309 1.00 61.06 283 LYS A CA 1
ATOM 2086 C C . LYS A 1 283 ? -51.406 25.685 64.639 1.00 61.06 283 LYS A C 1
ATOM 2088 O O . LYS A 1 283 ? -52.627 25.502 64.607 1.00 61.06 283 LYS A O 1
ATOM 2093 N N . PRO A 1 284 ? -50.720 25.653 65.798 1.00 58.44 284 PRO A N 1
ATOM 2094 C CA . PRO A 1 284 ? -51.404 25.465 67.065 1.00 58.44 284 PRO A CA 1
ATOM 2095 C C . PRO A 1 284 ? -52.339 26.656 67.253 1.00 58.44 284 PRO A C 1
ATOM 2097 O O . PRO A 1 284 ? -51.909 27.804 67.403 1.00 58.44 284 PRO A O 1
ATOM 2100 N N . SER A 1 285 ? -53.641 26.386 67.153 1.00 52.72 285 SER A N 1
ATOM 2101 C CA . SER A 1 285 ? -54.665 27.390 67.389 1.00 52.72 285 SER A CA 1
ATOM 2102 C C . SER A 1 285 ? -54.442 27.963 68.787 1.00 52.72 285 SER A C 1
ATOM 2104 O O . SER A 1 285 ? -54.215 27.225 69.747 1.00 52.72 285 SER A O 1
ATOM 2106 N N . ARG A 1 286 ? -54.452 29.293 68.881 1.00 62.12 286 ARG A N 1
ATOM 2107 C CA . ARG A 1 286 ? -54.340 30.048 70.129 1.00 62.12 286 ARG A CA 1
ATOM 2108 C C . ARG A 1 286 ? -55.379 29.557 71.140 1.00 62.12 286 ARG A C 1
ATOM 2110 O O . ARG A 1 286 ? -56.508 30.039 71.144 1.00 62.12 286 ARG A O 1
ATOM 2117 N N . ALA A 1 287 ? -54.974 28.680 72.050 1.00 56.03 287 ALA A N 1
ATOM 2118 C CA . ALA A 1 287 ? -55.722 28.402 73.261 1.00 56.03 287 ALA A CA 1
ATOM 2119 C C . ALA A 1 287 ? -55.201 29.309 74.385 1.00 56.03 287 ALA A C 1
ATOM 2121 O O . ALA A 1 287 ? -54.180 29.064 75.017 1.00 56.03 287 ALA A O 1
ATOM 2122 N N . THR A 1 288 ? -55.959 30.380 74.603 1.00 51.69 288 THR A N 1
ATOM 2123 C CA . THR A 1 288 ? -56.322 30.855 75.942 1.00 51.69 288 THR A CA 1
ATOM 2124 C C . THR A 1 288 ? -55.193 31.378 76.829 1.00 51.69 288 THR A C 1
ATOM 2126 O O . THR A 1 288 ? -54.676 30.743 77.743 1.00 51.69 288 THR A O 1
ATOM 2129 N N . ARG A 1 289 ? -54.952 32.672 76.623 1.00 57.19 289 ARG A N 1
ATOM 2130 C CA . ARG A 1 289 ? -54.474 33.658 77.594 1.00 57.19 289 ARG A CA 1
ATOM 2131 C C . ARG A 1 289 ? -55.017 33.386 79.011 1.00 57.19 289 ARG A C 1
ATOM 2133 O O . ARG A 1 289 ? -56.150 33.757 79.314 1.00 57.19 289 ARG A O 1
ATOM 2140 N N . ARG A 1 290 ? -54.192 32.841 79.909 1.00 54.97 290 ARG A N 1
ATOM 2141 C CA . ARG A 1 290 ? -54.438 32.888 81.359 1.00 54.97 290 ARG A CA 1
ATOM 2142 C C . ARG A 1 290 ? -53.456 33.870 81.996 1.00 54.97 290 ARG A C 1
ATOM 2144 O O . ARG A 1 290 ? -52.290 33.568 82.212 1.00 54.97 290 ARG A O 1
ATOM 2151 N N . LYS A 1 291 ? -53.950 35.083 82.258 1.00 50.41 291 LYS A N 1
ATOM 2152 C CA . LYS A 1 291 ? -53.373 35.996 83.255 1.00 50.41 291 LYS A CA 1
ATOM 2153 C C . LYS A 1 291 ? -53.418 35.274 84.604 1.00 50.41 291 LYS A C 1
ATOM 2155 O O . LYS A 1 291 ? -54.512 34.822 84.907 1.00 50.41 291 LYS A O 1
ATOM 2160 N N . VAL A 1 292 ? -52.339 35.231 85.392 1.00 45.09 292 VAL A N 1
ATOM 2161 C CA . VAL A 1 292 ? -52.312 35.691 86.801 1.00 45.09 292 VAL A CA 1
ATOM 2162 C C . VAL A 1 292 ? -50.851 35.888 87.241 1.00 45.09 292 VAL A C 1
ATOM 2164 O O . VAL A 1 292 ? -50.008 35.015 87.086 1.00 45.09 292 VAL A O 1
ATOM 2167 N N . SER A 1 293 ? -50.595 37.063 87.801 1.00 59.72 293 SER A N 1
ATOM 2168 C CA . SER A 1 293 ? -49.418 37.533 88.535 1.00 59.72 293 SER A CA 1
ATOM 2169 C C . SER A 1 293 ? -49.074 36.712 89.785 1.00 59.72 293 SER A C 1
ATOM 2171 O O . SER A 1 293 ? -49.979 36.528 90.599 1.00 59.72 293 SER A O 1
ATOM 2173 N N . ARG A 1 294 ? -47.791 36.385 90.032 1.00 59.50 294 ARG A N 1
ATOM 2174 C CA . ARG A 1 294 ? -47.192 36.309 91.389 1.00 59.50 294 ARG A CA 1
ATOM 2175 C C . ARG A 1 294 ? -45.689 36.667 91.377 1.00 59.50 294 ARG A C 1
ATOM 2177 O O . ARG A 1 294 ? -45.059 36.485 90.340 1.00 59.50 294 ARG A O 1
ATOM 2184 N N . PRO A 1 295 ? -45.153 37.252 92.469 1.00 49.56 295 PRO A N 1
ATOM 2185 C CA . PRO A 1 295 ? -44.059 38.220 92.410 1.00 49.56 295 PRO A CA 1
ATOM 2186 C C . PRO A 1 295 ? -42.672 37.681 92.808 1.00 49.56 295 PRO A C 1
ATOM 2188 O O . PRO A 1 295 ? -42.527 36.622 93.412 1.00 49.56 295 PRO A O 1
ATOM 2191 N N . LEU A 1 296 ? -41.676 38.498 92.457 1.00 53.69 296 LEU A N 1
ATOM 2192 C CA . LEU A 1 296 ? -40.231 38.417 92.686 1.00 53.69 296 LEU A CA 1
ATOM 2193 C C . LEU A 1 296 ? -39.869 38.275 94.178 1.00 53.69 296 LEU A C 1
ATOM 2195 O O . LEU A 1 296 ? -39.839 39.280 94.883 1.00 53.69 296 LEU A O 1
ATOM 2199 N N . THR A 1 297 ? -39.608 37.064 94.689 1.00 53.31 297 THR A N 1
ATOM 2200 C CA . THR A 1 297 ? -38.889 36.869 95.984 1.00 53.31 297 THR A CA 1
ATOM 2201 C C . THR A 1 297 ? -38.397 35.438 96.272 1.00 53.31 297 THR A C 1
ATOM 2203 O O . THR A 1 297 ? -37.884 35.159 97.349 1.00 53.31 297 THR A O 1
ATOM 2206 N N . SER A 1 298 ? -38.496 34.514 95.320 1.00 48.41 298 SER A N 1
ATOM 2207 C CA . SER A 1 298 ? -37.999 33.134 95.420 1.00 48.41 298 SER A CA 1
ATOM 2208 C C . SER A 1 298 ? -37.552 32.810 93.992 1.00 48.41 298 SER A C 1
ATOM 2210 O O . SER A 1 298 ? -38.374 32.831 93.089 1.00 48.41 298 SER A O 1
ATOM 2212 N N . VAL A 1 299 ? -36.269 32.750 93.634 1.00 48.12 299 VAL A N 1
ATOM 2213 C CA . VAL A 1 299 ? -35.260 31.788 94.083 1.00 48.12 299 VAL A CA 1
ATOM 2214 C C . VAL A 1 299 ? -33.860 32.410 93.882 1.00 48.12 299 VAL A C 1
ATOM 2216 O O . VAL A 1 299 ? -33.193 32.170 92.885 1.00 48.12 299 VAL A O 1
ATOM 2219 N N . ILE A 1 300 ? -33.420 33.242 94.834 1.00 51.91 300 ILE A N 1
ATOM 2220 C CA . ILE A 1 300 ? -32.013 33.689 94.994 1.00 51.91 300 ILE A CA 1
ATOM 2221 C C . ILE A 1 300 ? -31.261 32.742 95.969 1.00 51.91 300 ILE A C 1
ATOM 2223 O O . ILE A 1 300 ? -30.126 32.980 96.349 1.00 51.91 300 ILE A O 1
ATOM 2227 N N . ALA A 1 301 ? -31.875 31.621 96.368 1.00 52.34 301 ALA A N 1
ATOM 2228 C CA . ALA A 1 301 ? -31.374 30.744 97.433 1.00 52.34 301 ALA A CA 1
ATOM 2229 C C . ALA A 1 301 ? -31.092 29.287 97.013 1.00 52.34 301 ALA A C 1
ATOM 2231 O O . ALA A 1 301 ? -30.768 28.476 97.875 1.00 52.34 301 ALA A O 1
ATOM 2232 N N . SER A 1 302 ? -31.169 28.932 95.725 1.00 56.75 302 SER A N 1
ATOM 2233 C CA . SER A 1 302 ? -30.658 27.638 95.245 1.00 56.75 302 SER A CA 1
ATOM 2234 C C . SER A 1 302 ? -29.368 27.837 94.452 1.00 56.75 302 SER A C 1
ATOM 2236 O O . SER A 1 302 ? -29.370 27.804 93.227 1.00 56.75 302 SER A O 1
ATOM 2238 N N . GLN A 1 303 ? -28.295 28.049 95.219 1.00 47.16 303 GLN A N 1
ATOM 2239 C CA . GLN A 1 303 ? -27.010 27.362 95.040 1.00 47.16 303 GLN A CA 1
ATOM 2240 C C . GLN A 1 303 ? -26.281 27.665 93.714 1.00 47.16 303 GLN A C 1
ATOM 2242 O O . GLN A 1 303 ? -26.596 27.073 92.695 1.00 47.16 303 GLN A O 1
ATOM 2247 N N . THR A 1 304 ? -25.260 28.517 93.574 1.00 48.69 304 THR A N 1
ATOM 2248 C CA . THR A 1 304 ? -24.249 29.081 94.490 1.00 48.69 304 THR A CA 1
ATOM 2249 C C . THR A 1 304 ? -23.714 28.112 95.539 1.00 48.69 304 THR A C 1
ATOM 2251 O O . THR A 1 304 ? -24.121 28.155 96.698 1.00 48.69 304 THR A O 1
ATOM 2254 N N . GLY A 1 305 ? -22.763 27.279 95.122 1.00 41.38 305 GLY A N 1
ATOM 2255 C CA . GLY A 1 305 ? -21.811 26.613 96.007 1.00 41.38 305 GLY A CA 1
ATOM 2256 C C . GLY A 1 305 ? -21.157 25.399 95.347 1.00 41.38 305 GLY A C 1
ATOM 2257 O O . GLY A 1 305 ? -21.875 24.449 95.077 1.00 41.38 305 GLY A O 1
ATOM 2258 N N . SER A 1 306 ? -19.829 25.478 95.163 1.00 41.59 306 SER A N 1
ATOM 2259 C CA . SER A 1 306 ? -18.842 24.428 94.813 1.00 41.59 306 SER A CA 1
ATOM 2260 C C . SER A 1 306 ? -18.870 23.895 93.364 1.00 41.59 306 SER A C 1
ATOM 2262 O O . SER A 1 306 ? -19.889 23.380 92.929 1.00 41.59 306 SER A O 1
ATOM 2264 N N . ASP A 1 307 ? -17.826 23.943 92.534 1.00 40.72 307 ASP A N 1
ATOM 2265 C CA . ASP A 1 307 ? -16.405 24.211 92.764 1.00 40.72 307 ASP A CA 1
ATOM 2266 C C . ASP A 1 307 ? -15.736 24.736 91.485 1.00 40.72 307 ASP A C 1
ATOM 2268 O O . ASP A 1 307 ? -16.078 24.364 90.363 1.00 40.72 307 ASP A O 1
ATOM 2272 N N . LEU A 1 308 ? -14.775 25.631 91.699 1.00 44.59 308 LEU A N 1
ATOM 2273 C CA . LEU A 1 308 ? -13.763 26.070 90.746 1.00 44.59 308 LEU A CA 1
ATOM 2274 C C . LEU A 1 308 ? -12.530 25.167 90.893 1.00 44.59 308 LEU A C 1
ATOM 2276 O O . LEU A 1 308 ? -12.199 24.794 92.014 1.00 44.59 308 LEU A O 1
ATOM 2280 N N . MET A 1 309 ? -11.808 25.008 89.778 1.00 42.03 309 MET A N 1
ATOM 2281 C CA . MET A 1 309 ? -10.461 24.431 89.606 1.00 42.03 309 MET A CA 1
ATOM 2282 C C . MET A 1 309 ? -10.411 22.923 89.340 1.00 42.03 309 MET A C 1
ATOM 2284 O O . MET A 1 309 ? -10.594 22.132 90.250 1.00 42.03 309 MET A O 1
ATOM 2288 N N . GLU A 1 310 ? -10.118 22.525 88.097 1.00 42.16 310 GLU A N 1
ATOM 2289 C CA . GLU A 1 310 ? -8.751 22.142 87.702 1.00 42.16 310 GLU A CA 1
ATOM 2290 C C . GLU A 1 310 ? -8.646 21.935 86.175 1.00 42.16 310 GLU A C 1
ATOM 2292 O O . GLU A 1 310 ? -9.559 21.419 85.535 1.00 42.16 310 GLU A O 1
ATOM 2297 N N . ASP A 1 311 ? -7.518 22.399 85.638 1.00 46.34 311 ASP A N 1
ATOM 2298 C CA . ASP A 1 311 ? -6.824 21.969 84.420 1.00 46.34 311 ASP A CA 1
ATOM 2299 C C . ASP A 1 311 ? -7.412 22.225 83.024 1.00 46.34 311 ASP A C 1
ATOM 2301 O O . ASP A 1 311 ? -7.970 21.386 82.321 1.00 46.34 311 ASP A O 1
ATOM 2305 N N . THR A 1 312 ? -7.115 23.446 82.577 1.00 45.91 312 THR A N 1
ATOM 2306 C CA . THR A 1 312 ? -6.377 23.731 81.336 1.00 45.91 312 THR A CA 1
ATOM 2307 C C . THR A 1 312 ? -5.425 22.597 80.925 1.00 45.91 312 THR A C 1
ATOM 2309 O O . THR A 1 312 ? -4.482 22.318 81.650 1.00 45.91 312 THR A O 1
ATOM 2312 N N . ASP A 1 313 ? -5.627 22.002 79.746 1.00 49.41 313 ASP A N 1
ATOM 2313 C CA . ASP A 1 313 ? -4.586 21.938 78.709 1.00 49.41 313 ASP A CA 1
ATOM 2314 C C . ASP A 1 313 ? -5.125 21.385 77.376 1.00 49.41 313 ASP A C 1
ATOM 2316 O O . ASP A 1 313 ? -5.383 20.204 77.177 1.00 49.41 313 ASP A O 1
ATOM 2320 N N . THR A 1 314 ? -5.319 22.330 76.460 1.00 47.16 314 THR A N 1
ATOM 2321 C CA . THR A 1 314 ? -5.083 22.300 75.011 1.00 47.16 314 THR A CA 1
ATOM 2322 C C . THR A 1 314 ? -4.658 20.958 74.386 1.00 47.16 314 THR A C 1
ATOM 2324 O O . THR A 1 314 ? -3.473 20.698 74.186 1.00 47.16 314 THR A O 1
ATOM 2327 N N . GLU A 1 315 ? -5.624 20.159 73.932 1.00 48.78 315 GLU A N 1
ATOM 2328 C CA . GLU A 1 315 ? -5.379 19.072 72.977 1.00 48.78 315 GLU A CA 1
ATOM 2329 C C . GLU A 1 315 ? -5.641 19.576 71.547 1.00 48.78 315 GLU A C 1
ATOM 2331 O O . GLU A 1 315 ? -6.759 19.573 71.030 1.00 48.78 315 GLU A O 1
ATOM 2336 N N . THR A 1 316 ? -4.592 20.087 70.901 1.00 55.25 316 THR A N 1
ATOM 2337 C CA . THR A 1 316 ? -4.573 20.324 69.454 1.00 55.25 316 THR A CA 1
ATOM 2338 C C . THR A 1 316 ? -4.447 18.978 68.726 1.00 55.25 316 THR A C 1
ATOM 2340 O O . THR A 1 316 ? -3.514 18.224 69.015 1.00 55.25 316 THR A O 1
ATOM 2343 N N . PRO A 1 317 ? -5.314 18.663 67.745 1.00 60.06 317 PRO A N 1
ATOM 2344 C CA . PRO A 1 317 ? -5.183 17.443 66.953 1.00 60.06 317 PRO A CA 1
ATOM 2345 C C . PRO A 1 317 ? -3.874 17.461 66.152 1.00 60.06 317 PRO A C 1
ATOM 2347 O O . PRO A 1 317 ? -3.662 18.345 65.319 1.00 60.06 317 PRO A O 1
ATOM 2350 N N . ARG A 1 318 ? -2.980 16.496 66.398 1.00 55.09 318 ARG A N 1
ATOM 2351 C CA . ARG A 1 318 ? -1.768 16.298 65.589 1.00 55.09 318 ARG A CA 1
ATOM 2352 C C . ARG A 1 318 ? -2.112 15.558 64.294 1.00 55.09 318 ARG A C 1
ATOM 2354 O O . ARG A 1 318 ? -2.829 14.562 64.313 1.00 55.09 318 ARG A O 1
ATOM 2361 N N . LEU A 1 319 ? -1.572 16.056 63.183 1.00 64.44 319 LEU A N 1
ATOM 2362 C CA . LEU A 1 319 ? -1.565 15.382 61.884 1.00 64.44 319 LEU A CA 1
ATOM 2363 C C . LEU A 1 319 ? -0.739 14.080 61.947 1.00 64.44 319 LEU A C 1
ATOM 2365 O O . LEU A 1 319 ? 0.264 14.051 62.665 1.00 64.44 319 LEU A O 1
ATOM 2369 N N . PRO A 1 320 ? -1.116 13.031 61.190 1.00 66.12 320 PRO A N 1
ATOM 2370 C CA . PRO A 1 320 ? -0.333 11.806 61.078 1.00 66.12 320 PRO A CA 1
ATOM 2371 C C . PRO A 1 320 ? 1.056 12.068 60.488 1.00 66.12 320 PRO A C 1
ATOM 2373 O O . PRO A 1 320 ? 1.220 12.848 59.550 1.00 66.12 320 PRO A O 1
ATOM 2376 N N . GLU A 1 321 ? 2.035 11.388 61.066 1.00 69.00 321 GLU A N 1
ATOM 2377 C CA . GLU A 1 321 ? 3.451 11.400 60.717 1.00 69.00 321 GLU A CA 1
ATOM 2378 C C . GLU A 1 321 ? 3.677 10.987 59.250 1.00 69.00 321 GLU A C 1
ATOM 2380 O O . GLU A 1 321 ? 3.111 10.004 58.768 1.00 69.00 321 GLU A O 1
ATOM 2385 N N . ALA A 1 322 ? 4.474 11.775 58.524 1.00 63.78 322 ALA A N 1
ATOM 2386 C CA . ALA A 1 322 ? 4.813 11.516 57.131 1.00 63.78 322 ALA A CA 1
ATOM 2387 C C . ALA A 1 322 ? 5.720 10.281 57.015 1.00 63.78 322 ALA A C 1
ATOM 2389 O O . ALA A 1 322 ? 6.697 10.141 57.750 1.00 63.78 322 ALA A O 1
ATOM 2390 N N . LEU A 1 323 ? 5.396 9.403 56.063 1.00 71.69 323 LEU A N 1
ATOM 2391 C CA . LEU A 1 323 ? 6.200 8.234 55.711 1.00 71.69 323 LEU A CA 1
ATOM 2392 C C . LEU A 1 323 ? 7.621 8.651 55.278 1.00 71.69 323 LEU A C 1
ATOM 2394 O O . LEU A 1 323 ? 7.775 9.682 54.615 1.00 71.69 323 LEU A O 1
ATOM 2398 N N . PRO A 1 324 ? 8.655 7.856 55.605 1.00 70.06 324 PRO A N 1
ATOM 2399 C CA . PRO A 1 324 ? 10.022 8.135 55.188 1.00 70.06 324 PRO A CA 1
ATOM 2400 C C . PRO A 1 324 ? 10.135 8.091 53.660 1.00 70.06 324 PRO A C 1
ATOM 2402 O O . PRO A 1 324 ? 9.744 7.116 53.017 1.00 70.06 324 PRO A O 1
ATOM 2405 N N . ILE A 1 325 ? 10.678 9.166 53.092 1.00 67.00 325 ILE A N 1
ATOM 2406 C CA . ILE A 1 325 ? 11.053 9.255 51.681 1.00 67.00 325 ILE A CA 1
ATOM 2407 C C . ILE A 1 325 ? 12.209 8.263 51.451 1.00 67.00 325 ILE A C 1
ATOM 2409 O O . ILE A 1 325 ? 13.187 8.317 52.204 1.00 67.00 325 ILE A O 1
ATOM 2413 N N . PRO A 1 326 ? 12.126 7.357 50.460 1.00 66.38 326 PRO A N 1
ATOM 2414 C CA . PRO A 1 326 ? 13.251 6.516 50.071 1.00 66.38 326 PRO A CA 1
ATOM 2415 C C . PRO A 1 326 ? 14.421 7.400 49.639 1.00 66.38 326 PRO A C 1
ATOM 2417 O O . PRO A 1 326 ? 14.262 8.289 48.808 1.00 66.38 326 PRO A O 1
ATOM 2420 N N . VAL A 1 327 ? 15.581 7.177 50.244 1.00 70.31 327 VAL A N 1
ATOM 2421 C CA . VAL A 1 327 ? 16.839 7.791 49.821 1.00 70.31 327 VAL A CA 1
ATOM 2422 C C . VAL A 1 327 ? 17.203 7.169 48.475 1.00 70.31 327 VAL A C 1
ATOM 2424 O O . VAL A 1 327 ? 17.359 5.954 48.399 1.00 70.31 327 VAL A O 1
ATOM 2427 N N . ASP A 1 328 ? 17.293 7.992 47.430 1.00 62.19 328 ASP A N 1
ATOM 2428 C CA . ASP A 1 328 ? 17.852 7.592 46.140 1.00 62.19 328 ASP A CA 1
ATOM 2429 C C . ASP A 1 328 ? 19.296 7.118 46.348 1.00 62.19 328 ASP A C 1
ATOM 2431 O O . ASP A 1 328 ? 20.162 7.882 46.790 1.00 62.19 328 ASP A O 1
ATOM 2435 N N . ASP A 1 329 ? 19.555 5.850 46.032 1.00 71.25 329 ASP A N 1
ATOM 2436 C CA . ASP A 1 329 ? 20.914 5.344 45.881 1.00 71.25 329 ASP A CA 1
ATOM 2437 C C . ASP A 1 329 ? 21.592 6.080 44.708 1.00 71.25 329 ASP A C 1
ATOM 2439 O O . ASP A 1 329 ? 20.986 6.235 43.641 1.00 71.25 329 ASP A O 1
ATOM 2443 N N . PRO A 1 330 ? 22.850 6.534 44.853 1.00 63.75 330 PRO A N 1
ATOM 2444 C CA . PRO A 1 330 ? 23.577 7.168 43.765 1.00 63.75 330 PRO A CA 1
ATOM 2445 C C . PRO A 1 330 ? 23.793 6.161 42.631 1.00 63.75 330 PRO A C 1
ATOM 2447 O O . PRO A 1 330 ? 24.540 5.190 42.756 1.00 63.75 330 PRO A O 1
ATOM 2450 N N . GLN A 1 331 ? 23.122 6.418 41.512 1.00 72.69 331 GLN A N 1
ATOM 2451 C CA . GLN A 1 331 ? 23.298 5.712 40.252 1.00 72.69 331 GLN A CA 1
ATOM 2452 C C . GLN A 1 331 ? 24.777 5.802 39.819 1.00 72.69 331 GLN A C 1
ATOM 2454 O O . GLN A 1 331 ? 25.303 6.913 39.717 1.00 72.69 331 GLN A O 1
ATOM 2459 N N . PRO A 1 332 ? 25.478 4.675 39.586 1.00 68.88 332 PRO A N 1
ATOM 2460 C CA . PRO A 1 332 ? 26.854 4.712 39.113 1.00 68.88 332 PRO A CA 1
ATOM 2461 C C . PRO A 1 332 ? 26.898 5.281 37.692 1.00 68.88 332 PRO A C 1
ATOM 2463 O O . PRO A 1 332 ? 26.128 4.871 36.820 1.00 68.88 332 PRO A O 1
ATOM 2466 N N . GLU A 1 333 ? 27.798 6.241 37.484 1.00 67.25 333 GLU A N 1
ATOM 2467 C CA . GLU A 1 333 ? 28.095 6.830 36.180 1.00 67.25 333 GLU A CA 1
ATOM 2468 C C . GLU A 1 333 ? 28.402 5.728 35.148 1.00 67.25 333 GLU A C 1
ATOM 2470 O O . GLU A 1 333 ? 29.155 4.794 35.455 1.00 67.25 333 GLU A O 1
ATOM 2475 N N . PRO A 1 334 ? 27.853 5.802 33.922 1.00 67.50 334 PRO A N 1
ATOM 2476 C CA . PRO A 1 334 ? 28.278 4.914 32.856 1.00 67.50 334 PRO A CA 1
ATOM 2477 C C . PRO A 1 334 ? 29.714 5.267 32.462 1.00 67.50 334 PRO A C 1
ATOM 2479 O O . PRO A 1 334 ? 30.011 6.395 32.065 1.00 67.50 334 PRO A O 1
ATOM 2482 N N . ALA A 1 335 ? 30.598 4.280 32.591 1.00 61.47 335 ALA A N 1
ATOM 2483 C CA . ALA A 1 335 ? 31.936 4.321 32.031 1.00 61.47 335 ALA A CA 1
ATOM 2484 C C . ALA A 1 335 ? 31.844 4.592 30.525 1.00 61.47 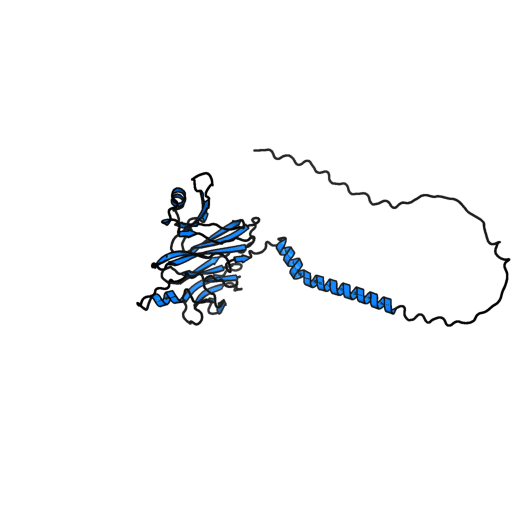335 ALA A C 1
ATOM 2486 O O . ALA A 1 335 ? 31.070 3.943 29.819 1.00 61.47 335 ALA A O 1
ATOM 2487 N N . GLY A 1 336 ? 32.613 5.575 30.067 1.00 59.16 336 GLY A N 1
ATOM 2488 C CA . GLY A 1 336 ? 32.805 5.818 28.648 1.00 59.16 336 GLY A CA 1
ATOM 2489 C C . GLY A 1 336 ? 33.556 4.671 27.978 1.00 59.16 336 GLY A C 1
ATOM 2490 O O . GLY A 1 336 ? 34.451 4.084 28.584 1.00 59.16 336 GLY A O 1
ATOM 2491 N N . ASP A 1 337 ? 33.160 4.406 26.737 1.00 46.97 337 ASP A N 1
ATOM 2492 C CA . ASP A 1 337 ? 34.009 4.128 25.574 1.00 46.97 337 ASP A CA 1
ATOM 2493 C C . ASP A 1 337 ? 33.193 4.421 24.302 1.00 46.97 337 ASP A C 1
ATOM 2495 O O . ASP A 1 337 ? 32.001 4.026 24.257 1.00 46.97 337 ASP A O 1
#